Protein AF-A0A9X5UKS5-F1 (afdb_monomer_lite)

Structure (mmCIF, N/CA/C/O backbone):
data_AF-A0A9X5UKS5-F1
#
_entry.id   AF-A0A9X5UKS5-F1
#
loop_
_atom_site.group_PDB
_atom_site.id
_atom_site.type_symbol
_atom_site.label_atom_id
_atom_site.label_alt_id
_atom_site.label_comp_id
_atom_site.label_asym_id
_atom_site.label_entity_id
_atom_site.label_seq_id
_atom_site.pdbx_PDB_ins_code
_atom_site.Cartn_x
_atom_site.Cartn_y
_atom_site.Cartn_z
_atom_site.occupancy
_atom_site.B_iso_or_equiv
_atom_site.auth_seq_id
_atom_site.auth_comp_id
_atom_site.auth_asym_id
_atom_site.auth_atom_id
_atom_site.pdbx_PDB_model_num
ATOM 1 N N . MET A 1 1 ? 1.679 3.151 48.469 1.00 50.97 1 MET A N 1
ATOM 2 C CA . MET A 1 1 ? 1.927 4.370 47.673 1.00 50.97 1 MET A CA 1
ATOM 3 C C . MET A 1 1 ? 2.486 3.917 46.339 1.00 50.97 1 MET A C 1
ATOM 5 O O . MET A 1 1 ? 3.588 3.389 46.319 1.00 50.97 1 MET A O 1
ATOM 9 N N . THR A 1 2 ? 1.706 3.994 45.265 1.00 59.91 2 THR A N 1
ATOM 10 C CA . THR A 1 2 ? 2.164 3.631 43.918 1.00 59.91 2 THR A CA 1
ATOM 11 C C . THR A 1 2 ? 3.029 4.779 43.406 1.00 59.91 2 THR A C 1
ATOM 13 O O . THR A 1 2 ? 2.540 5.896 43.263 1.00 59.91 2 THR A O 1
ATOM 16 N N . GLN A 1 3 ? 4.328 4.541 43.238 1.00 72.00 3 GLN A N 1
ATOM 17 C CA . GLN A 1 3 ? 5.261 5.534 42.711 1.00 72.00 3 GLN A CA 1
ATOM 18 C C . GLN A 1 3 ? 4.953 5.738 41.223 1.00 72.00 3 GLN A C 1
ATOM 20 O O . GLN A 1 3 ? 4.933 4.769 40.465 1.00 72.00 3 GLN A O 1
ATOM 25 N N . THR A 1 4 ? 4.666 6.974 40.811 1.00 75.38 4 THR A N 1
ATOM 26 C CA . THR A 1 4 ? 4.497 7.297 39.390 1.00 75.38 4 THR A CA 1
ATOM 27 C C . THR A 1 4 ? 5.842 7.087 38.692 1.00 75.38 4 THR A C 1
ATOM 29 O O . THR A 1 4 ? 6.827 7.673 39.144 1.00 75.38 4 THR A O 1
ATOM 32 N N . PRO A 1 5 ? 5.920 6.248 37.647 1.00 83.81 5 PRO A N 1
ATOM 33 C CA . PRO A 1 5 ? 7.180 5.971 36.970 1.00 83.81 5 PRO A CA 1
ATOM 34 C C . PRO A 1 5 ? 7.707 7.222 36.259 1.00 83.81 5 PRO A C 1
ATOM 36 O O . PRO A 1 5 ? 6.931 8.014 35.715 1.00 83.81 5 PRO A O 1
ATOM 39 N N . ASP A 1 6 ? 9.031 7.380 36.241 1.00 91.19 6 ASP A N 1
ATOM 40 C CA . ASP A 1 6 ? 9.687 8.487 35.548 1.00 91.19 6 ASP A CA 1
ATOM 41 C C . ASP A 1 6 ? 9.452 8.393 34.033 1.00 91.19 6 ASP A C 1
ATOM 43 O O . ASP A 1 6 ? 9.721 7.376 33.389 1.00 91.19 6 ASP A O 1
ATOM 47 N N . VAL A 1 7 ? 8.942 9.477 33.443 1.00 89.62 7 VAL A N 1
ATOM 48 C CA . VAL A 1 7 ? 8.679 9.551 32.001 1.00 89.62 7 VAL A CA 1
ATOM 49 C C . VAL A 1 7 ? 9.993 9.777 31.258 1.00 89.62 7 VAL A C 1
ATOM 51 O O . VAL A 1 7 ? 10.562 10.864 31.312 1.00 89.62 7 VAL A O 1
ATOM 54 N N . LEU A 1 8 ? 10.445 8.760 30.523 1.00 86.44 8 LEU A N 1
ATOM 55 C CA . LEU A 1 8 ? 11.730 8.778 29.811 1.00 86.44 8 LEU A CA 1
ATOM 56 C C . LEU A 1 8 ? 11.741 9.688 28.573 1.00 86.44 8 LEU A C 1
ATOM 58 O O . LEU A 1 8 ? 12.791 10.188 28.178 1.00 86.44 8 LEU A O 1
ATOM 62 N N . TRP A 1 9 ? 10.587 9.885 27.933 1.00 92.31 9 TRP A N 1
ATOM 63 C CA . TRP A 1 9 ? 10.479 10.643 26.690 1.00 92.31 9 TRP A CA 1
ATOM 64 C C . TRP A 1 9 ? 9.051 11.145 26.462 1.00 92.31 9 TRP A C 1
ATOM 66 O O . TRP A 1 9 ? 8.082 10.506 26.873 1.00 92.31 9 TRP A O 1
ATOM 76 N N . ARG A 1 10 ? 8.918 12.285 25.775 1.00 84.75 10 ARG A N 1
ATOM 77 C CA . ARG A 1 10 ? 7.639 12.801 25.274 1.00 84.75 10 ARG A CA 1
ATOM 78 C C . ARG A 1 10 ? 7.782 13.229 23.812 1.00 84.75 10 ARG A C 1
ATOM 80 O O . ARG A 1 10 ? 8.823 13.787 23.454 1.00 84.75 10 ARG A O 1
ATOM 87 N N . PRO A 1 11 ? 6.747 13.019 22.979 1.00 83.88 11 PRO A N 1
ATOM 88 C CA . PRO A 1 11 ? 6.747 13.509 21.609 1.00 83.88 11 PRO A CA 1
ATOM 89 C C . PRO A 1 11 ? 6.836 15.035 21.581 1.00 83.88 11 PRO A C 1
ATOM 91 O O . PRO A 1 11 ? 6.368 15.725 22.491 1.00 83.88 11 PRO A O 1
ATOM 94 N N . ARG A 1 12 ? 7.437 15.572 20.515 1.00 85.69 12 ARG A N 1
ATOM 95 C CA . ARG A 1 12 ? 7.514 17.023 20.323 1.00 85.69 12 ARG A CA 1
ATOM 96 C C . ARG A 1 12 ? 6.099 17.592 20.149 1.00 85.69 12 ARG A C 1
ATOM 98 O O . ARG A 1 12 ? 5.314 16.996 19.402 1.00 85.69 12 ARG A O 1
ATOM 105 N N . PRO A 1 13 ? 5.775 18.740 20.770 1.00 83.44 13 PRO A N 1
ATOM 106 C CA . PRO A 1 13 ? 4.506 19.422 20.537 1.00 83.44 13 PRO A CA 1
ATOM 107 C C . PRO A 1 13 ? 4.253 19.643 19.041 1.00 83.44 13 PRO A C 1
ATOM 109 O O . PRO A 1 13 ? 5.184 19.940 18.294 1.00 83.44 13 PRO A O 1
ATOM 112 N N . GLY A 1 14 ? 3.004 19.476 18.604 1.00 79.06 14 GLY A N 1
ATOM 113 C CA . GLY A 1 14 ? 2.607 19.648 17.200 1.00 79.06 14 GLY A CA 1
ATOM 114 C C . GLY A 1 14 ? 2.905 18.460 16.275 1.00 79.06 14 GLY A C 1
ATOM 115 O O . GLY A 1 14 ? 2.549 18.510 15.100 1.00 79.06 14 GLY A O 1
ATOM 116 N N . THR A 1 15 ? 3.510 17.374 16.770 1.00 77.88 15 THR A N 1
ATOM 117 C CA . THR A 1 15 ? 3.679 16.148 15.971 1.00 77.88 15 THR A CA 1
ATOM 118 C C . THR A 1 15 ? 2.324 15.469 15.777 1.00 77.88 15 THR A C 1
ATOM 120 O O . THR A 1 15 ? 1.705 15.039 16.747 1.00 77.88 15 THR A O 1
ATOM 123 N N . THR A 1 16 ? 1.872 15.354 14.528 1.00 85.06 16 THR A N 1
ATOM 124 C CA . THR A 1 16 ? 0.650 14.616 14.173 1.00 85.06 16 THR A CA 1
ATOM 125 C C . THR A 1 16 ? 1.031 13.217 13.705 1.00 85.06 16 THR A C 1
ATOM 127 O O . THR A 1 16 ? 1.869 13.070 12.817 1.00 85.06 16 THR A O 1
ATOM 130 N N . SER A 1 17 ? 0.427 12.195 14.307 1.00 91.25 17 SER A N 1
ATOM 131 C CA . SER A 1 17 ? 0.593 10.798 13.889 1.00 91.25 17 SER A CA 1
ATOM 132 C C . SER A 1 17 ? -0.541 10.370 12.955 1.00 91.25 17 SER A C 1
ATOM 134 O O . SER A 1 17 ? -1.594 11.010 12.938 1.00 91.25 17 SER A O 1
ATOM 136 N N . GLU A 1 18 ? -0.383 9.258 12.233 1.00 91.50 18 GLU A N 1
ATOM 137 C CA . GLU A 1 18 ? -1.515 8.672 11.493 1.00 91.50 18 GLU A CA 1
ATOM 138 C C . GLU A 1 18 ? -2.676 8.306 12.419 1.00 91.50 18 GLU A C 1
ATOM 140 O O . GLU A 1 18 ? -3.833 8.511 12.069 1.00 91.50 18 GLU A O 1
ATOM 145 N N . LEU A 1 19 ? -2.388 7.874 13.649 1.00 93.44 19 LEU A N 1
ATOM 146 C CA . LEU A 1 19 ? -3.430 7.602 14.635 1.00 93.44 19 LEU A CA 1
ATOM 147 C C . LEU A 1 19 ? -4.212 8.870 15.010 1.00 93.44 19 LEU A C 1
ATOM 149 O O . LEU A 1 19 ? -5.422 8.814 15.211 1.00 93.44 19 LEU A O 1
ATOM 153 N N . THR A 1 20 ? -3.539 10.023 15.064 1.00 92.88 20 THR A N 1
ATOM 154 C CA . THR A 1 20 ? -4.192 11.323 15.271 1.00 92.88 20 THR A CA 1
ATOM 155 C C . THR A 1 20 ? -5.124 11.643 14.105 1.00 92.88 20 THR A C 1
ATOM 157 O O . THR A 1 20 ? -6.277 11.987 14.340 1.00 92.88 20 THR A O 1
ATOM 160 N N . ARG A 1 21 ? -4.673 11.445 12.858 1.00 94.94 21 ARG A N 1
ATOM 161 C CA . ARG A 1 21 ? -5.509 11.656 11.663 1.00 94.94 21 ARG A CA 1
ATOM 162 C C . ARG A 1 21 ? -6.708 10.712 11.619 1.00 94.94 21 ARG A C 1
ATOM 164 O O . ARG A 1 21 ? -7.804 11.126 11.248 1.00 94.94 21 ARG A O 1
ATOM 171 N N . PHE A 1 22 ? -6.513 9.454 12.006 1.00 96.62 22 PHE A N 1
ATOM 172 C CA . PHE A 1 22 ? -7.590 8.480 12.143 1.00 96.62 22 PHE A CA 1
ATOM 173 C C . PHE A 1 22 ? -8.623 8.929 13.183 1.00 96.62 22 PHE A C 1
ATOM 175 O O . PHE A 1 22 ? -9.813 8.987 12.879 1.00 96.62 22 PHE A O 1
ATOM 182 N N . ALA A 1 23 ? -8.169 9.332 14.373 1.00 96.00 23 ALA A N 1
ATOM 183 C CA . ALA A 1 23 ? -9.041 9.847 15.424 1.00 96.00 23 ALA A CA 1
ATOM 184 C C . ALA A 1 23 ? -9.801 11.108 14.979 1.00 96.00 23 ALA A C 1
ATOM 186 O O . ALA A 1 23 ? -10.998 11.213 15.222 1.00 96.00 23 ALA A O 1
ATOM 187 N N . ASP A 1 24 ? -9.146 12.039 14.280 1.00 95.19 24 ASP A N 1
ATOM 188 C CA . ASP A 1 24 ? -9.784 13.252 13.753 1.00 95.19 24 ASP A CA 1
ATOM 189 C C . ASP A 1 24 ? -10.880 12.939 12.728 1.00 95.19 24 ASP A C 1
ATOM 191 O O . ASP A 1 24 ? -11.941 13.566 12.745 1.00 95.19 24 ASP A O 1
ATOM 195 N N . ARG A 1 25 ? -10.674 11.929 11.873 1.00 95.81 25 ARG A N 1
ATOM 196 C CA . ARG A 1 25 ? -11.705 11.453 10.938 1.00 95.81 25 ARG A CA 1
ATOM 197 C C . ARG A 1 25 ? -12.930 10.906 11.676 1.00 95.81 25 ARG A C 1
ATOM 199 O O . ARG A 1 25 ? -14.054 11.224 11.291 1.00 95.81 25 ARG A O 1
ATOM 206 N N . LEU A 1 26 ? -12.724 10.125 12.737 1.00 97.12 26 LEU A N 1
ATOM 207 C CA . LEU A 1 26 ? -13.811 9.606 13.575 1.00 97.12 26 LEU A CA 1
ATOM 208 C C . LEU A 1 26 ? -14.539 10.732 14.328 1.00 97.12 26 LEU A C 1
ATOM 210 O O . LEU A 1 26 ? -15.770 10.774 14.331 1.00 97.12 26 LEU A O 1
ATOM 214 N N . ARG A 1 27 ? -13.802 11.705 14.880 1.00 96.50 27 ARG A N 1
ATOM 215 C CA . ARG A 1 27 ? -14.383 12.913 15.499 1.00 96.50 27 ARG A CA 1
ATOM 216 C C . ARG A 1 27 ? -15.231 13.705 14.508 1.00 96.50 27 ARG A C 1
ATOM 218 O O . ARG A 1 27 ? -16.317 14.153 14.859 1.00 96.50 27 ARG A O 1
ATOM 225 N N . GLY A 1 28 ? -14.786 13.821 13.255 1.00 95.62 28 GLY A N 1
ATOM 226 C CA . GLY A 1 28 ? -15.552 14.451 12.174 1.00 95.62 28 GLY A CA 1
ATOM 227 C C . GLY A 1 28 ? -16.891 13.766 11.871 1.00 95.62 28 GLY A C 1
ATOM 228 O O . GLY A 1 28 ? -17.791 14.405 11.331 1.00 95.62 28 GLY A O 1
ATOM 229 N N . ARG A 1 29 ? -17.051 12.493 12.257 1.00 93.75 29 ARG A N 1
ATOM 230 C CA . ARG A 1 29 ? -18.313 11.736 12.189 1.00 93.75 29 ARG A CA 1
ATOM 231 C C . ARG A 1 29 ? -19.131 11.787 13.486 1.00 93.75 29 ARG A C 1
ATOM 233 O O . ARG A 1 29 ? -20.219 11.222 13.525 1.00 93.75 29 ARG A O 1
ATOM 240 N N . GLY A 1 30 ? -18.637 12.467 14.521 1.00 94.94 30 GLY A N 1
ATOM 241 C CA . GLY A 1 30 ? -19.321 12.640 15.804 1.00 94.94 30 GLY A CA 1
ATOM 242 C C . GLY A 1 30 ? -18.908 11.662 16.906 1.00 94.94 30 GLY A C 1
ATOM 243 O O . GLY A 1 30 ? -19.574 11.629 17.936 1.00 94.94 30 GLY A O 1
ATOM 244 N N . VAL A 1 31 ? -17.835 10.881 16.730 1.00 95.94 31 VAL A N 1
ATOM 245 C CA . VAL A 1 31 ? -17.311 10.016 17.803 1.00 95.94 31 VAL A CA 1
ATOM 246 C C . VAL A 1 31 ? -16.536 10.865 18.816 1.00 95.94 31 VAL A C 1
ATOM 248 O O . VAL A 1 31 ? -15.595 11.572 18.446 1.00 95.94 31 VAL A O 1
ATOM 251 N N . ASP A 1 32 ? -16.913 10.799 20.095 1.00 95.38 32 ASP A N 1
ATOM 252 C CA . ASP A 1 32 ? -16.239 11.538 21.167 1.00 95.38 32 ASP A CA 1
ATOM 253 C C . ASP A 1 32 ? -14.933 10.845 21.578 1.00 95.38 32 ASP A C 1
ATOM 255 O O . ASP A 1 32 ? -14.933 9.793 22.213 1.00 95.38 32 ASP A O 1
ATOM 259 N N . LEU A 1 33 ? -13.807 11.430 21.172 1.00 96.56 33 LEU A N 1
ATOM 260 C CA . LEU A 1 33 ? -12.472 10.861 21.351 1.00 96.56 33 LEU A CA 1
ATOM 261 C C . LEU A 1 33 ? -11.525 11.920 21.928 1.00 96.56 33 LEU A C 1
ATOM 263 O O . LEU A 1 33 ? -10.700 12.439 21.181 1.00 96.56 33 LEU A O 1
ATOM 267 N N . PRO A 1 34 ? -11.611 12.311 23.210 1.00 94.12 34 PRO A N 1
ATOM 268 C CA . PRO A 1 34 ? -10.768 13.373 23.772 1.00 94.12 34 PRO A CA 1
ATOM 269 C C . PRO A 1 34 ? -9.270 13.029 23.787 1.00 94.12 34 PRO A C 1
ATOM 271 O O . PRO A 1 34 ? -8.430 13.916 23.628 1.00 94.12 34 PRO A O 1
ATOM 274 N N . ASP A 1 35 ? -8.920 11.750 23.927 1.00 93.19 35 ASP A N 1
ATOM 275 C CA . ASP A 1 35 ? -7.540 11.278 24.007 1.00 93.19 35 ASP A CA 1
ATOM 276 C C . ASP A 1 35 ? -7.370 9.848 23.455 1.00 93.19 35 ASP A C 1
ATOM 278 O O . ASP A 1 35 ? -8.278 9.258 22.865 1.00 93.19 35 ASP A O 1
ATOM 282 N N . TYR A 1 36 ? -6.157 9.307 23.598 1.00 93.12 36 TYR A N 1
ATOM 283 C CA . TYR A 1 36 ? -5.831 7.950 23.164 1.00 93.12 36 TYR A CA 1
ATOM 284 C C . TYR A 1 36 ? -6.600 6.875 23.941 1.00 93.12 36 TYR A C 1
ATOM 286 O O . TYR A 1 36 ? -6.972 5.865 23.349 1.00 93.12 36 TYR A O 1
ATOM 294 N N . GLU A 1 37 ? -6.849 7.066 25.240 1.00 96.56 37 GLU A N 1
ATOM 295 C CA . GLU A 1 37 ? -7.571 6.069 26.039 1.00 96.56 37 GLU A CA 1
ATOM 296 C C . GLU A 1 37 ? -9.040 5.995 25.632 1.00 96.56 37 GLU A C 1
ATOM 298 O O . GLU A 1 37 ? -9.596 4.898 25.554 1.00 96.56 37 GLU A O 1
ATOM 303 N N . ALA A 1 38 ? -9.648 7.128 25.275 1.00 97.25 38 ALA A N 1
ATOM 304 C CA . ALA A 1 38 ? -10.976 7.148 24.678 1.00 97.25 38 ALA A CA 1
ATOM 305 C C . ALA A 1 38 ? -11.011 6.386 23.344 1.00 97.25 38 ALA A C 1
ATOM 307 O O . ALA A 1 38 ? -11.886 5.547 23.145 1.00 97.25 38 ALA A O 1
ATOM 308 N N . LEU A 1 39 ? -10.021 6.593 22.464 1.00 97.38 39 LEU A N 1
ATOM 309 C CA . LEU A 1 39 ? -9.908 5.835 21.210 1.00 97.38 39 LEU A CA 1
ATOM 310 C C . LEU A 1 39 ? -9.712 4.336 21.446 1.00 97.38 39 LEU A C 1
ATOM 312 O O . LEU A 1 39 ? -10.352 3.526 20.779 1.00 97.38 39 LEU A O 1
ATOM 316 N N . ARG A 1 40 ? -8.846 3.962 22.389 1.00 97.44 40 ARG A N 1
ATOM 317 C CA . ARG A 1 40 ? -8.596 2.564 22.751 1.00 97.44 40 ARG A CA 1
ATOM 318 C C . ARG A 1 40 ? -9.843 1.897 23.332 1.00 97.44 40 ARG A C 1
ATOM 320 O O . ARG A 1 40 ? -10.105 0.738 23.041 1.00 97.44 40 ARG A O 1
ATOM 327 N N . THR A 1 41 ? -10.586 2.604 24.176 1.00 97.88 41 THR A N 1
ATOM 328 C CA . THR A 1 41 ? -11.831 2.088 24.757 1.00 97.88 41 THR A CA 1
ATOM 329 C C . THR A 1 41 ? -12.869 1.898 23.658 1.00 97.88 41 THR A C 1
ATOM 331 O O . THR A 1 41 ? -13.394 0.799 23.485 1.00 97.88 41 THR A O 1
ATOM 334 N N . TRP A 1 42 ? -13.058 2.924 22.824 1.00 97.88 42 TRP A N 1
ATOM 335 C CA . TRP A 1 42 ? -13.975 2.874 21.693 1.00 97.88 42 TRP A CA 1
ATOM 336 C C . TRP A 1 42 ? -13.649 1.738 20.714 1.00 97.88 42 TRP A C 1
ATOM 338 O O . TRP A 1 42 ? -14.568 1.051 20.275 1.00 97.88 42 TRP A O 1
ATOM 348 N N . SER A 1 43 ? -12.368 1.490 20.409 1.00 97.50 43 SER A N 1
ATOM 349 C CA . SER A 1 43 ? -11.962 0.442 19.461 1.00 97.50 43 SER A CA 1
ATOM 350 C C . SER A 1 43 ? -12.260 -0.980 19.933 1.00 97.50 43 SER A C 1
ATOM 352 O O . SER A 1 43 ? -12.424 -1.875 19.107 1.00 97.50 43 SER A O 1
ATOM 354 N N . VAL A 1 44 ? -12.327 -1.193 21.248 1.00 96.44 44 VAL A N 1
ATOM 355 C CA . VAL A 1 44 ? -12.658 -2.490 21.852 1.00 96.44 44 VAL A CA 1
ATOM 356 C C . VAL A 1 44 ? -14.165 -2.642 22.033 1.00 96.44 44 VAL A C 1
ATOM 358 O O . VAL A 1 44 ? -14.697 -3.729 21.838 1.00 96.44 44 VAL A O 1
ATOM 361 N N . GLU A 1 45 ? -14.865 -1.564 22.379 1.00 96.62 45 GLU A N 1
ATOM 362 C CA . GLU A 1 45 ? -16.322 -1.584 22.553 1.00 96.62 45 GLU A CA 1
ATOM 363 C C . GLU A 1 45 ? -17.076 -1.611 21.215 1.00 96.62 45 GLU A C 1
ATOM 365 O O . GLU A 1 45 ? -18.182 -2.140 21.141 1.00 96.62 45 GLU A O 1
ATOM 370 N N . ASN A 1 46 ? -16.471 -1.089 20.143 1.00 96.19 46 ASN A N 1
ATOM 371 C CA . ASN A 1 46 ? -17.071 -0.967 18.813 1.00 96.19 46 ASN A CA 1
ATOM 372 C C . ASN A 1 46 ? -16.199 -1.662 17.755 1.00 96.19 46 ASN A C 1
ATOM 374 O O . ASN A 1 46 ? -15.864 -1.062 16.736 1.00 96.19 46 ASN A O 1
ATOM 378 N N . LEU A 1 47 ? -15.807 -2.922 17.997 1.00 95.38 47 LEU A N 1
ATOM 379 C CA . LEU A 1 47 ? -14.871 -3.676 17.143 1.00 95.38 47 LEU A CA 1
ATOM 380 C C . LEU A 1 47 ? -15.248 -3.658 15.657 1.00 95.38 47 LEU A C 1
ATOM 382 O O . LEU A 1 47 ? -14.394 -3.394 14.812 1.00 95.38 47 LEU A O 1
ATOM 386 N N . ASP A 1 48 ? -16.514 -3.933 15.341 1.00 95.56 48 ASP A N 1
ATOM 387 C CA . ASP A 1 48 ? -16.984 -3.987 13.957 1.00 95.56 48 ASP A CA 1
ATOM 388 C C . ASP A 1 48 ? -16.802 -2.636 13.247 1.00 95.56 48 ASP A C 1
ATOM 390 O O . ASP A 1 48 ? -16.154 -2.553 12.201 1.00 95.56 48 ASP A O 1
ATOM 394 N N . GLU A 1 49 ? -17.283 -1.550 13.861 1.00 95.62 49 GLU A N 1
ATOM 395 C CA . GLU A 1 49 ? -17.142 -0.208 13.296 1.00 95.62 49 GLU A CA 1
ATOM 396 C C . GLU A 1 49 ? -15.675 0.233 13.242 1.00 95.62 49 GLU A C 1
ATOM 398 O O . GLU A 1 49 ? -15.236 0.761 12.221 1.00 95.62 49 GLU A O 1
ATOM 403 N N . PHE A 1 50 ? -14.892 -0.015 14.295 1.00 96.75 50 PHE A N 1
ATOM 404 C CA . PHE A 1 50 ? -13.476 0.341 14.336 1.00 96.75 50 PHE A CA 1
ATOM 405 C C . PHE A 1 50 ? -12.708 -0.265 13.159 1.00 96.75 50 PHE A C 1
ATOM 407 O O . PHE A 1 50 ? -11.962 0.445 12.481 1.00 96.75 50 PHE A O 1
ATOM 414 N N . TRP A 1 51 ? -12.903 -1.555 12.883 1.00 96.31 51 TRP A N 1
ATOM 415 C CA . TRP A 1 51 ? -12.190 -2.235 11.805 1.00 96.31 51 TRP A CA 1
ATOM 416 C C . TRP A 1 51 ? -12.708 -1.856 10.413 1.00 96.31 51 TRP A C 1
ATOM 418 O O . TRP A 1 51 ? -11.896 -1.730 9.493 1.00 96.31 51 TRP A O 1
ATOM 428 N N . LEU A 1 52 ? -14.009 -1.583 10.251 1.00 95.31 52 LEU A N 1
ATOM 429 C CA . LEU A 1 52 ? -14.540 -0.981 9.018 1.00 95.31 52 LEU A CA 1
ATOM 430 C C . LEU A 1 52 ? -13.920 0.401 8.761 1.00 95.31 52 LEU A C 1
ATOM 432 O O . LEU A 1 52 ? -13.524 0.715 7.636 1.00 95.31 52 LEU A O 1
ATOM 436 N N . GLU A 1 53 ? -13.793 1.225 9.798 1.00 95.62 53 GLU A N 1
ATOM 437 C CA . GLU A 1 53 ? -13.194 2.553 9.684 1.00 95.62 53 GLU A CA 1
ATOM 438 C C . GLU A 1 53 ? -11.694 2.497 9.433 1.00 95.62 53 GLU A C 1
ATOM 440 O O . GLU A 1 53 ? -11.193 3.275 8.623 1.00 95.62 53 GLU A O 1
ATOM 445 N N . ALA A 1 54 ? -10.976 1.565 10.060 1.00 94.56 54 ALA A N 1
ATOM 446 C CA . ALA A 1 54 ? -9.567 1.331 9.771 1.00 94.56 54 ALA A CA 1
ATOM 447 C C . ALA A 1 54 ? -9.374 0.962 8.293 1.00 94.56 54 ALA A C 1
ATOM 449 O O . ALA A 1 54 ? -8.534 1.557 7.614 1.00 94.56 54 ALA A O 1
ATOM 450 N N . TRP A 1 55 ? -10.208 0.060 7.762 1.00 93.00 55 TRP A N 1
ATOM 451 C CA . TRP A 1 55 ? -10.181 -0.316 6.348 1.00 93.00 55 TRP A CA 1
ATOM 452 C C . TRP A 1 55 ? -10.372 0.898 5.432 1.00 93.00 55 TRP A C 1
ATOM 454 O O . TRP A 1 55 ? -9.584 1.112 4.511 1.00 93.00 55 TRP A O 1
ATOM 464 N N . ARG A 1 56 ? -11.376 1.738 5.717 1.00 91.69 56 ARG A N 1
ATOM 465 C CA . ARG A 1 56 ? -11.674 2.966 4.955 1.00 91.69 56 ARG A CA 1
ATOM 466 C C . ARG A 1 56 ? -10.629 4.068 5.135 1.00 91.69 56 ARG A C 1
ATOM 468 O O . ARG A 1 56 ? -10.486 4.922 4.262 1.00 91.69 56 ARG A O 1
ATOM 475 N N . HIS A 1 57 ? -9.947 4.116 6.276 1.00 92.88 57 HIS A N 1
ATOM 476 C CA . HIS A 1 57 ? -8.911 5.108 6.554 1.00 92.88 57 HIS A CA 1
ATOM 477 C C . HIS A 1 57 ? -7.633 4.819 5.774 1.00 92.88 57 HIS A C 1
ATOM 479 O O . HIS A 1 57 ? -7.086 5.726 5.154 1.00 92.88 57 HIS A O 1
ATOM 485 N N . PHE A 1 58 ? -7.207 3.556 5.754 1.00 88.12 58 PHE A N 1
ATOM 486 C CA . PHE A 1 58 ? -6.069 3.094 4.955 1.00 88.12 58 PHE A CA 1
ATOM 487 C C . PHE A 1 58 ? -6.443 2.772 3.501 1.00 88.12 58 PHE A C 1
ATOM 489 O O . PHE A 1 58 ? -5.608 2.282 2.738 1.00 88.12 58 PHE A O 1
ATOM 496 N N . ASP A 1 59 ? -7.698 3.046 3.133 1.00 87.62 59 ASP A N 1
ATOM 497 C CA . ASP A 1 59 ? -8.255 2.881 1.795 1.00 87.62 59 ASP A CA 1
ATOM 498 C C . ASP A 1 59 ? -8.090 1.455 1.241 1.00 87.62 59 ASP A C 1
ATOM 500 O O . ASP A 1 59 ? -7.909 1.294 0.046 1.00 87.62 59 ASP A O 1
ATOM 504 N N . LEU A 1 60 ? -8.029 0.401 2.067 1.00 87.38 60 LEU A N 1
ATOM 505 C CA . LEU A 1 60 ? -7.584 -0.944 1.644 1.00 87.38 60 LEU A CA 1
ATOM 506 C C . LEU A 1 60 ? -8.402 -1.511 0.463 1.00 87.38 60 LEU A C 1
ATOM 508 O O . LEU A 1 60 ? -9.626 -1.379 0.418 1.00 87.38 60 LEU A O 1
ATOM 512 N N . LEU A 1 61 ? -7.726 -2.175 -0.488 1.00 84.88 61 LEU A N 1
ATOM 513 C CA . LEU A 1 61 ? -8.379 -2.729 -1.681 1.00 84.88 61 LEU A CA 1
ATOM 514 C C . LEU A 1 61 ? -9.421 -3.780 -1.310 1.00 84.88 61 LEU A C 1
ATOM 516 O O . LEU A 1 61 ? -9.145 -4.694 -0.535 1.00 84.88 61 LEU A O 1
ATOM 520 N N . THR A 1 62 ? -10.577 -3.697 -1.950 1.00 85.31 62 THR A N 1
ATOM 521 C CA . THR A 1 62 ? -11.622 -4.716 -1.912 1.00 85.31 62 THR A CA 1
ATOM 522 C C . THR A 1 62 ? -12.377 -4.692 -3.236 1.00 85.31 62 THR A C 1
ATOM 524 O O . THR A 1 62 ? -12.578 -3.623 -3.814 1.00 85.31 62 THR A O 1
ATOM 527 N N . SER A 1 63 ? -12.767 -5.862 -3.739 1.00 78.31 63 SER A N 1
ATOM 528 C CA . SER A 1 63 ? -13.659 -5.986 -4.901 1.00 78.31 63 SER A CA 1
ATOM 529 C C . SER A 1 63 ? -15.138 -6.071 -4.510 1.00 78.31 63 SER A C 1
ATOM 531 O O . SER A 1 63 ? -16.004 -6.071 -5.384 1.00 78.31 63 SER A O 1
ATOM 533 N N . THR A 1 64 ? -15.429 -6.142 -3.212 1.00 82.75 64 THR A N 1
ATOM 534 C CA . THR A 1 64 ? -16.776 -6.243 -2.647 1.00 82.75 64 THR A CA 1
ATOM 535 C C . THR A 1 64 ? -17.048 -5.096 -1.680 1.00 82.75 64 THR A C 1
ATOM 537 O O . THR A 1 64 ? -16.130 -4.455 -1.156 1.00 82.75 64 THR A O 1
ATOM 540 N N . GLU A 1 65 ? -18.328 -4.799 -1.469 1.00 84.38 65 GLU A N 1
ATOM 541 C CA . GLU A 1 65 ? -18.749 -3.748 -0.548 1.00 84.38 65 GLU A CA 1
ATOM 542 C C . GLU A 1 65 ? -18.471 -4.147 0.915 1.00 84.38 65 GLU A C 1
ATOM 544 O O . GLU A 1 65 ? -18.590 -5.307 1.307 1.00 84.38 65 GLU A O 1
ATOM 549 N N . LEU A 1 66 ? -18.057 -3.173 1.732 1.00 87.38 66 LEU A N 1
ATOM 550 C CA . LEU A 1 66 ? -17.727 -3.385 3.142 1.00 87.38 66 LEU A CA 1
ATOM 551 C C . LEU A 1 66 ? -18.985 -3.285 4.006 1.00 87.38 66 LEU A C 1
ATOM 553 O O . LEU A 1 66 ? -19.389 -2.182 4.386 1.00 87.38 66 LEU A O 1
ATOM 557 N N . HIS A 1 67 ? -19.567 -4.433 4.347 1.00 88.44 67 HIS A N 1
ATOM 558 C CA . HIS A 1 67 ? -20.774 -4.499 5.173 1.00 88.44 67 HIS A CA 1
ATOM 559 C C . HIS A 1 67 ? -20.489 -4.727 6.660 1.00 88.44 67 HIS A C 1
ATOM 561 O O . HIS A 1 67 ? -20.993 -3.982 7.497 1.00 88.44 67 HIS A O 1
ATOM 567 N N . ARG A 1 68 ? -19.691 -5.749 6.995 1.00 92.31 68 ARG A N 1
ATOM 568 C CA . ARG A 1 68 ? -19.390 -6.139 8.379 1.00 92.31 68 ARG A CA 1
ATOM 569 C C . ARG A 1 68 ? -17.943 -6.614 8.497 1.00 92.31 68 ARG A C 1
ATOM 571 O O . ARG A 1 68 ? -17.494 -7.434 7.696 1.00 92.31 68 ARG A O 1
ATOM 578 N N . ALA A 1 69 ? -17.222 -6.098 9.485 1.00 95.06 69 ALA A N 1
ATOM 579 C CA . ALA A 1 69 ? -15.853 -6.494 9.781 1.00 95.06 69 ALA A CA 1
ATOM 580 C C . ALA A 1 69 ? -15.779 -7.745 10.658 1.00 95.06 69 ALA A C 1
ATOM 582 O O . ALA A 1 69 ? -14.928 -8.583 10.392 1.00 95.06 69 ALA A O 1
ATOM 583 N N . LEU A 1 70 ? -16.645 -7.910 11.660 1.00 94.81 70 LEU A N 1
ATOM 584 C CA . LEU A 1 70 ? -16.619 -9.055 12.579 1.00 94.81 70 LEU A CA 1
ATOM 585 C C . LEU A 1 70 ? -17.980 -9.749 12.637 1.00 94.81 70 LEU A C 1
ATOM 587 O O . LEU A 1 70 ? -18.985 -9.135 12.988 1.00 94.81 70 LEU A O 1
ATOM 591 N N . VAL A 1 71 ? -18.020 -11.037 12.292 1.00 93.38 71 VAL A N 1
ATOM 592 C CA . VAL A 1 71 ? -19.273 -11.823 12.253 1.00 93.38 71 VAL A CA 1
ATOM 593 C C . VAL A 1 71 ? -19.356 -12.849 13.373 1.00 93.38 71 VAL A C 1
ATOM 595 O O . VAL A 1 71 ? -20.443 -13.097 13.883 1.00 93.38 71 VAL A O 1
ATOM 598 N N . GLU A 1 72 ? -18.213 -13.397 13.772 1.00 93.94 72 GLU A N 1
ATOM 599 C CA . GLU A 1 72 ? -18.068 -14.295 14.916 1.00 93.94 72 GLU A CA 1
ATOM 600 C C . GLU A 1 72 ? -16.870 -13.810 15.730 1.00 93.94 72 GLU A C 1
ATOM 602 O O . GLU A 1 72 ? -15.778 -13.691 15.174 1.00 93.94 72 GLU A O 1
ATOM 607 N N . ASP A 1 73 ? -17.069 -13.504 17.010 1.00 92.88 73 ASP A N 1
ATOM 608 C CA . ASP A 1 73 ? -16.036 -12.982 17.911 1.00 92.88 73 ASP A CA 1
ATOM 609 C C . ASP A 1 73 ? -15.505 -14.043 18.890 1.00 92.88 73 ASP A C 1
ATOM 611 O O . ASP A 1 73 ? -14.491 -13.824 19.562 1.00 92.88 73 ASP A O 1
ATOM 615 N N . THR A 1 74 ? -16.127 -15.226 18.922 1.00 95.19 74 THR A N 1
ATOM 616 C CA . THR A 1 74 ? -15.689 -16.339 19.761 1.00 95.19 74 THR A CA 1
ATOM 617 C C . THR A 1 74 ? -14.328 -16.858 19.307 1.00 95.19 74 THR A C 1
ATOM 619 O O . THR A 1 74 ? -14.085 -17.155 18.134 1.00 95.19 74 THR A O 1
ATOM 622 N N . MET A 1 75 ? -13.421 -17.023 20.270 1.00 92.25 75 MET A N 1
ATOM 623 C CA . MET A 1 75 ? -12.099 -17.594 20.030 1.00 92.25 75 MET A CA 1
ATOM 624 C C . MET A 1 75 ? -11.989 -19.033 20.562 1.00 92.25 75 MET A C 1
ATOM 626 O O . MET A 1 75 ? -12.433 -19.296 21.682 1.00 92.25 75 MET A O 1
ATOM 630 N N . PRO A 1 76 ? -11.321 -19.949 19.825 1.00 93.38 76 PRO A N 1
ATOM 631 C CA . PRO A 1 76 ? -10.789 -19.783 18.467 1.00 93.38 76 PRO A CA 1
ATOM 632 C C . PRO A 1 76 ? -11.899 -19.842 17.404 1.00 93.38 76 PRO A C 1
ATOM 634 O O . PRO A 1 76 ? -12.919 -20.487 17.615 1.00 93.38 76 PRO A O 1
ATOM 637 N N . GLY A 1 77 ? -11.655 -19.241 16.237 1.00 92.88 77 GLY A N 1
ATOM 638 C CA . GLY A 1 77 ? -12.581 -19.315 15.099 1.00 92.88 77 GLY A CA 1
ATOM 639 C C . GLY A 1 77 ? -13.272 -18.007 14.731 1.00 92.88 77 GLY A C 1
ATOM 640 O O . GLY A 1 77 ? -14.186 -18.042 13.915 1.00 92.88 77 GLY A O 1
ATOM 641 N N . ALA A 1 78 ? -12.824 -16.875 15.280 1.00 95.50 78 ALA A N 1
ATOM 642 C CA . ALA A 1 78 ? -13.353 -15.571 14.915 1.00 95.50 78 ALA A CA 1
ATOM 643 C C . ALA A 1 78 ? -13.324 -15.352 13.391 1.00 95.50 78 ALA A C 1
ATOM 645 O O . ALA A 1 78 ? -12.310 -15.612 12.732 1.00 95.50 78 ALA A O 1
ATOM 646 N N . ILE A 1 79 ? -14.434 -14.861 12.840 1.00 94.56 79 ILE A N 1
ATOM 647 C CA . ILE A 1 79 ? -14.612 -14.646 11.401 1.00 94.56 79 ILE A CA 1
ATOM 648 C C . ILE A 1 79 ? -14.606 -13.148 11.126 1.00 94.56 79 ILE A C 1
ATOM 650 O O . ILE A 1 79 ? -15.566 -12.438 11.439 1.00 94.56 79 ILE A O 1
ATOM 654 N N . TRP A 1 80 ? -13.524 -12.697 10.496 1.00 94.81 80 TRP A N 1
ATOM 655 C CA . TRP A 1 80 ? -13.329 -11.317 10.074 1.00 94.81 80 TRP A CA 1
ATOM 656 C C . TRP A 1 80 ? -13.575 -11.168 8.571 1.00 94.81 80 TRP A C 1
ATOM 658 O O . TRP A 1 80 ? -13.071 -11.971 7.790 1.00 94.81 80 TRP A O 1
ATOM 668 N N . PHE A 1 81 ? -14.316 -10.132 8.180 1.00 94.12 81 PHE A N 1
ATOM 669 C CA . PHE A 1 81 ? -14.574 -9.725 6.797 1.00 94.12 81 PHE A CA 1
ATOM 670 C C . PHE A 1 81 ? -14.945 -10.890 5.849 1.00 94.12 81 PHE A C 1
ATOM 672 O O . PHE A 1 81 ? -14.292 -11.075 4.822 1.00 94.12 81 PHE A O 1
ATOM 679 N N . PRO A 1 82 ? -15.986 -11.693 6.148 1.00 90.50 82 PRO A N 1
ATOM 680 C CA . PRO A 1 82 ? -16.257 -12.941 5.421 1.00 90.50 82 PRO A CA 1
ATOM 681 C C . PRO A 1 82 ? -16.614 -12.746 3.945 1.00 90.50 82 PRO A C 1
ATOM 683 O O . PRO A 1 82 ? -16.462 -13.665 3.147 1.00 90.50 82 PRO A O 1
ATOM 686 N N . GLU A 1 83 ? -17.110 -11.562 3.592 1.00 88.00 83 GLU A N 1
ATOM 687 C CA . GLU A 1 83 ? -17.539 -11.207 2.237 1.00 88.00 83 GLU A CA 1
ATOM 688 C C . GLU A 1 83 ? -16.445 -10.470 1.455 1.00 88.00 83 GLU A C 1
ATOM 690 O O . GLU A 1 83 ? -16.606 -10.185 0.267 1.00 88.00 83 GLU A O 1
ATOM 695 N N . VAL A 1 84 ? -15.327 -10.139 2.107 1.00 90.19 84 VAL A N 1
ATOM 696 C CA . VAL A 1 84 ? -14.254 -9.367 1.490 1.00 90.19 84 VAL A CA 1
ATOM 697 C C . VAL A 1 84 ? -13.263 -10.288 0.808 1.00 90.19 84 VAL A C 1
ATOM 699 O O . VAL A 1 84 ? -12.606 -11.115 1.437 1.00 90.19 84 VAL A O 1
ATOM 702 N N . ALA A 1 85 ? -13.098 -10.075 -0.493 1.00 84.81 85 ALA A N 1
ATOM 703 C CA . ALA A 1 85 ? -11.974 -10.601 -1.243 1.00 84.81 85 ALA A CA 1
ATOM 704 C C . ALA A 1 85 ? -10.974 -9.469 -1.503 1.00 84.81 85 ALA A C 1
ATOM 706 O O . ALA A 1 85 ? -11.311 -8.425 -2.064 1.00 84.81 85 ALA A O 1
ATOM 707 N N . THR A 1 86 ? -9.723 -9.686 -1.105 1.00 85.50 86 THR A N 1
ATOM 708 C CA . THR A 1 86 ? -8.621 -8.762 -1.376 1.00 85.50 86 THR A CA 1
ATOM 709 C C . THR A 1 86 ? -7.363 -9.523 -1.770 1.00 85.50 86 THR A C 1
ATOM 711 O O . THR A 1 86 ? -7.230 -10.720 -1.510 1.00 85.50 86 THR A O 1
ATOM 714 N N . ASN A 1 87 ? -6.427 -8.822 -2.403 1.00 81.88 87 ASN A N 1
ATOM 715 C CA . ASN A 1 87 ? -5.107 -9.339 -2.724 1.00 81.88 87 ASN A CA 1
ATOM 716 C C . ASN A 1 87 ? -4.063 -8.525 -1.956 1.00 81.88 87 ASN A C 1
ATOM 718 O O . ASN A 1 87 ? -3.911 -7.322 -2.166 1.00 81.88 87 ASN A O 1
ATOM 722 N N . TYR A 1 88 ? -3.327 -9.202 -1.074 1.00 77.81 88 TYR A N 1
ATOM 723 C CA . TYR A 1 88 ? -2.296 -8.573 -0.254 1.00 77.81 88 TYR A CA 1
ATOM 724 C C . TYR A 1 88 ? -1.210 -7.884 -1.093 1.00 77.81 88 TYR A C 1
ATOM 726 O O . TYR A 1 88 ? -0.838 -6.749 -0.798 1.00 77.81 88 TYR A O 1
ATOM 734 N N . ALA A 1 89 ? -0.730 -8.536 -2.157 1.00 73.31 89 ALA A N 1
ATOM 735 C CA . ALA A 1 89 ? 0.292 -7.967 -3.030 1.00 73.31 89 ALA A CA 1
ATOM 736 C C . ALA A 1 89 ? -0.228 -6.702 -3.724 1.00 73.31 89 ALA A C 1
ATOM 738 O O . ALA A 1 89 ? 0.422 -5.663 -3.649 1.00 73.31 89 ALA A O 1
ATOM 739 N N . ALA A 1 90 ? -1.436 -6.744 -4.292 1.00 71.31 90 ALA A N 1
ATOM 740 C CA . ALA A 1 90 ? -2.061 -5.573 -4.906 1.00 71.31 90 ALA A CA 1
ATOM 741 C C . ALA A 1 90 ? -2.225 -4.415 -3.901 1.00 71.31 90 ALA A C 1
ATOM 743 O O . ALA A 1 90 ? -1.928 -3.260 -4.209 1.00 71.31 90 ALA A O 1
ATOM 744 N N . ALA A 1 91 ? -2.645 -4.720 -2.667 1.00 77.75 91 ALA A N 1
ATOM 745 C CA . ALA A 1 91 ? -2.867 -3.718 -1.625 1.00 77.75 91 ALA A CA 1
ATOM 746 C C . ALA A 1 91 ? -1.571 -3.033 -1.161 1.00 77.75 91 ALA A C 1
ATOM 748 O O . ALA A 1 91 ? -1.594 -1.844 -0.839 1.00 77.75 91 ALA A O 1
ATOM 749 N N . VAL A 1 92 ? -0.450 -3.762 -1.130 1.00 72.75 92 VAL A N 1
ATOM 750 C CA . VAL A 1 92 ? 0.863 -3.221 -0.746 1.00 72.75 92 VAL A CA 1
ATOM 751 C C . VAL A 1 92 ? 1.523 -2.464 -1.899 1.00 72.75 92 VAL A C 1
ATOM 753 O O . VAL A 1 92 ? 2.147 -1.429 -1.662 1.00 72.75 92 VAL A O 1
ATOM 756 N N . LEU A 1 93 ? 1.385 -2.954 -3.133 1.00 67.69 93 LEU A N 1
ATOM 757 C CA . LEU A 1 93 ? 2.082 -2.414 -4.304 1.00 67.69 93 LEU A CA 1
ATOM 758 C C . LEU A 1 93 ? 1.468 -1.135 -4.863 1.00 67.69 93 LEU A C 1
ATOM 760 O O . LEU A 1 93 ? 2.184 -0.330 -5.445 1.00 67.69 93 LEU A O 1
ATOM 764 N N . ARG A 1 94 ? 0.177 -0.893 -4.628 1.00 68.19 94 ARG A N 1
ATOM 765 C CA . ARG A 1 94 ? -0.454 0.392 -4.968 1.00 68.19 94 ARG A CA 1
ATOM 766 C C . ARG A 1 94 ? 0.012 1.566 -4.098 1.00 68.19 94 ARG A C 1
ATOM 768 O O . ARG A 1 94 ? -0.366 2.702 -4.373 1.00 68.19 94 ARG A O 1
ATOM 775 N N . LEU A 1 95 ? 0.699 1.308 -2.978 1.00 65.75 95 LEU A N 1
ATOM 776 C CA . LEU A 1 95 ? 1.055 2.371 -2.039 1.00 65.75 95 LEU A CA 1
ATOM 777 C C . LEU A 1 95 ? 2.063 3.322 -2.704 1.00 65.75 95 LEU A C 1
ATOM 779 O O . LEU A 1 95 ? 3.051 2.852 -3.271 1.00 65.75 95 LEU A O 1
ATOM 783 N N . PRO A 1 96 ? 1.842 4.646 -2.631 1.00 55.75 96 PRO A N 1
ATOM 784 C CA . PRO A 1 96 ? 2.705 5.614 -3.296 1.00 55.75 96 PRO A CA 1
ATOM 785 C C . PRO A 1 96 ? 4.154 5.494 -2.799 1.00 55.75 96 PRO A C 1
ATOM 787 O O . PRO A 1 96 ? 4.395 5.359 -1.599 1.00 55.75 96 PRO A O 1
ATOM 790 N N . GLY A 1 97 ? 5.113 5.538 -3.731 1.00 54.97 97 GLY A N 1
ATOM 791 C CA . GLY A 1 97 ? 6.551 5.482 -3.436 1.00 54.97 97 GLY A CA 1
ATOM 792 C C . GLY A 1 97 ? 7.127 4.084 -3.173 1.00 54.97 97 GLY A C 1
ATOM 793 O O . GLY A 1 97 ? 8.151 3.978 -2.507 1.00 54.97 97 GLY A O 1
ATOM 794 N N . ARG A 1 98 ? 6.470 3.003 -3.627 1.00 56.34 98 ARG A N 1
ATOM 795 C CA . ARG A 1 98 ? 6.978 1.617 -3.494 1.00 56.34 98 ARG A CA 1
ATOM 796 C C . ARG A 1 98 ? 7.379 0.925 -4.800 1.00 56.34 98 ARG A C 1
ATOM 798 O O . ARG A 1 98 ? 7.772 -0.241 -4.763 1.00 56.34 98 ARG A O 1
ATOM 805 N N . THR A 1 99 ? 7.260 1.598 -5.936 1.00 52.78 99 THR A N 1
ATOM 806 C CA . THR A 1 99 ? 7.292 0.948 -7.255 1.00 52.78 99 THR A CA 1
ATOM 807 C C . THR A 1 99 ? 8.626 0.991 -7.989 1.00 52.78 99 THR A C 1
ATOM 809 O O . THR A 1 99 ? 8.702 0.414 -9.069 1.00 52.78 99 THR A O 1
ATOM 812 N N . ASP A 1 100 ? 9.669 1.603 -7.438 1.00 52.28 100 ASP A N 1
ATOM 813 C CA . ASP A 1 100 ? 10.884 1.880 -8.205 1.00 52.28 100 ASP A CA 1
ATOM 814 C C . ASP A 1 100 ? 12.198 1.540 -7.502 1.00 52.28 100 ASP A C 1
ATOM 816 O O . ASP A 1 100 ? 13.205 1.513 -8.186 1.00 52.28 100 ASP A O 1
ATOM 820 N N . ASP A 1 101 ? 12.242 1.183 -6.216 1.00 60.03 101 ASP A N 1
ATOM 821 C CA . ASP A 1 101 ? 13.504 0.774 -5.580 1.00 60.03 101 ASP A CA 1
ATOM 822 C C . ASP A 1 101 ? 13.874 -0.686 -5.903 1.00 60.03 101 ASP A C 1
ATOM 824 O O . ASP A 1 101 ? 13.231 -1.637 -5.445 1.00 60.03 101 ASP A O 1
ATOM 828 N N . ASP A 1 102 ? 14.991 -0.882 -6.609 1.00 67.56 102 ASP A N 1
ATOM 829 C CA . ASP A 1 102 ? 15.576 -2.199 -6.890 1.00 67.56 102 ASP A CA 1
ATOM 830 C C . ASP A 1 102 ? 16.758 -2.548 -5.972 1.00 67.56 102 ASP A C 1
ATOM 832 O O . ASP A 1 102 ? 17.578 -3.416 -6.261 1.00 67.56 102 ASP A O 1
ATOM 836 N N . THR A 1 103 ? 16.819 -1.918 -4.797 1.00 61.25 103 THR A N 1
ATOM 837 C CA . THR A 1 103 ? 17.868 -2.140 -3.781 1.00 61.25 103 THR A CA 1
ATOM 838 C C . THR A 1 103 ? 18.010 -3.614 -3.351 1.00 61.25 103 THR A C 1
ATOM 840 O O . THR A 1 103 ? 19.020 -4.014 -2.778 1.00 61.25 103 THR A O 1
ATOM 843 N N . ARG A 1 104 ? 16.991 -4.453 -3.586 1.00 67.00 104 ARG A N 1
ATOM 844 C CA . ARG A 1 104 ? 17.007 -5.894 -3.260 1.00 67.00 104 ARG A CA 1
ATOM 845 C C . ARG A 1 104 ? 16.690 -6.808 -4.447 1.00 67.00 104 ARG A C 1
ATOM 847 O O . ARG A 1 104 ? 16.391 -7.980 -4.229 1.00 67.00 104 ARG A O 1
ATOM 854 N N . GLY A 1 105 ? 16.716 -6.308 -5.683 1.00 72.19 105 GLY A N 1
ATOM 855 C CA . GLY A 1 105 ? 16.354 -7.109 -6.861 1.00 72.19 105 GLY A CA 1
ATOM 856 C C . GLY A 1 105 ? 14.855 -7.430 -6.970 1.00 72.19 105 GLY A C 1
ATOM 857 O O . GLY A 1 105 ? 14.468 -8.318 -7.730 1.00 72.19 105 GLY A O 1
ATOM 858 N N . THR A 1 106 ? 14.012 -6.783 -6.158 1.00 76.75 106 THR A N 1
ATOM 859 C CA . THR A 1 106 ? 12.557 -7.005 -6.106 1.00 76.75 106 THR A CA 1
ATOM 860 C C . THR A 1 106 ? 11.773 -5.995 -6.928 1.00 76.75 106 THR A C 1
ATOM 862 O O . THR A 1 106 ? 10.566 -6.164 -7.087 1.00 76.75 106 THR A O 1
ATOM 865 N N . GLY A 1 107 ? 12.424 -4.945 -7.429 1.00 80.00 107 GLY A N 1
ATOM 866 C CA . GLY A 1 107 ? 11.749 -3.852 -8.110 1.00 80.00 107 GLY A CA 1
ATOM 867 C C . GLY A 1 1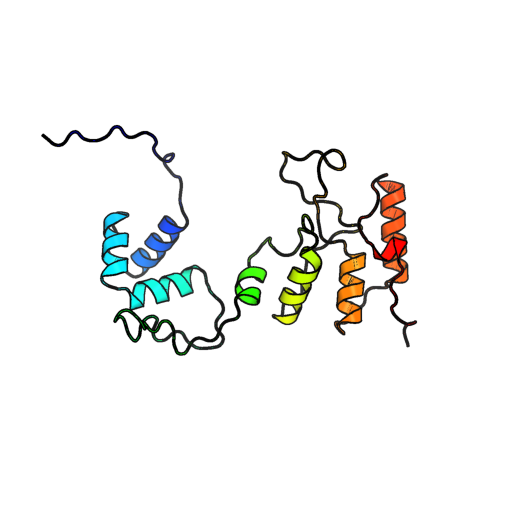07 ? 10.959 -4.328 -9.338 1.00 80.00 107 GLY A C 1
ATOM 868 O O . GLY A 1 107 ? 9.746 -4.135 -9.356 1.00 80.00 107 GLY A O 1
ATOM 869 N N . PRO A 1 108 ? 11.552 -5.094 -10.279 1.00 80.38 108 PRO A N 1
ATOM 870 C CA . PRO A 1 108 ? 10.817 -5.636 -11.425 1.00 80.38 108 PRO A CA 1
ATOM 871 C C . PRO A 1 108 ? 9.615 -6.523 -11.056 1.00 80.38 108 PRO A C 1
ATOM 873 O O . PRO A 1 108 ? 8.597 -6.493 -11.743 1.00 80.38 108 PRO A O 1
ATOM 876 N N . LEU A 1 109 ? 9.701 -7.300 -9.966 1.00 80.38 109 LEU A N 1
ATOM 877 C CA . LEU A 1 109 ? 8.597 -8.150 -9.497 1.00 80.38 109 LEU A CA 1
ATOM 878 C C . LEU A 1 109 ? 7.441 -7.309 -8.936 1.00 80.38 109 LEU A C 1
ATOM 880 O O . LEU A 1 109 ? 6.276 -7.586 -9.215 1.00 80.38 109 LEU A O 1
ATOM 884 N N . ASN A 1 110 ? 7.773 -6.278 -8.160 1.00 80.12 110 ASN A N 1
ATOM 885 C CA . ASN A 1 110 ? 6.809 -5.332 -7.611 1.00 80.12 110 ASN A CA 1
ATOM 886 C C . ASN A 1 110 ? 6.109 -4.556 -8.731 1.00 80.12 110 ASN A C 1
ATOM 888 O O . ASN A 1 110 ? 4.889 -4.410 -8.707 1.00 80.12 110 ASN A O 1
ATOM 892 N N . THR A 1 111 ? 6.863 -4.115 -9.740 1.00 82.38 111 THR A N 1
ATOM 893 C CA . THR A 1 111 ? 6.302 -3.433 -10.906 1.00 82.38 111 THR A CA 1
ATOM 894 C C . THR A 1 111 ? 5.406 -4.362 -11.722 1.00 82.38 111 THR A C 1
ATOM 896 O O . THR A 1 111 ? 4.304 -3.962 -12.084 1.00 82.38 111 THR A O 1
ATOM 899 N N . TRP A 1 112 ? 5.817 -5.614 -11.952 1.00 82.25 112 TRP A N 1
ATOM 900 C CA . TRP A 1 112 ? 4.979 -6.616 -12.620 1.00 82.25 112 TRP A CA 1
ATOM 901 C C . TRP A 1 112 ? 3.633 -6.796 -11.912 1.00 82.25 112 TRP A C 1
ATOM 903 O O . TRP A 1 112 ? 2.578 -6.688 -12.528 1.00 82.25 112 TRP A O 1
ATOM 913 N N . ALA A 1 113 ? 3.657 -7.011 -10.598 1.00 82.31 113 ALA A N 1
ATOM 914 C CA . ALA A 1 113 ? 2.434 -7.206 -9.832 1.00 82.31 113 ALA A CA 1
ATOM 915 C C . ALA A 1 113 ? 1.569 -5.930 -9.741 1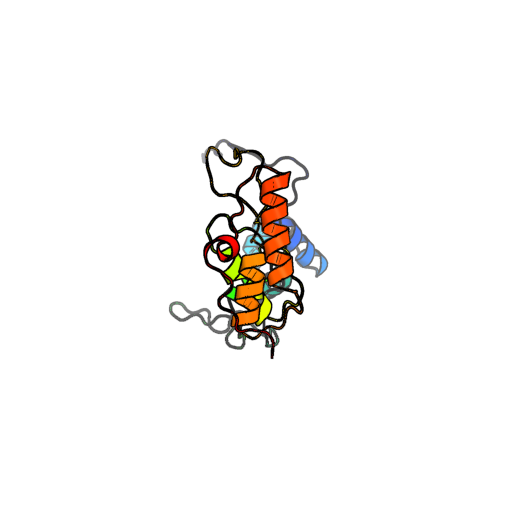.00 82.31 113 ALA A C 1
ATOM 917 O O . ALA A 1 113 ? 0.343 -6.037 -9.666 1.00 82.31 113 ALA A O 1
ATOM 918 N N . ALA A 1 114 ? 2.164 -4.732 -9.801 1.00 80.19 114 ALA A N 1
ATOM 919 C CA . ALA A 1 114 ? 1.417 -3.481 -9.945 1.00 80.19 114 ALA A CA 1
ATOM 920 C C . ALA A 1 114 ? 0.706 -3.401 -11.310 1.00 80.19 114 ALA A C 1
ATOM 922 O O . ALA A 1 114 ? -0.487 -3.101 -11.361 1.00 80.19 114 ALA A O 1
ATOM 923 N N . VAL A 1 115 ? 1.402 -3.737 -12.401 1.00 82.00 115 VAL A N 1
ATOM 924 C CA . VAL A 1 115 ? 0.827 -3.772 -13.758 1.00 82.00 115 VAL A CA 1
ATOM 925 C C . VAL A 1 115 ? -0.319 -4.784 -13.856 1.00 82.00 115 VAL A C 1
ATOM 927 O O . VAL A 1 115 ? -1.403 -4.426 -14.310 1.00 82.00 115 VAL A O 1
ATOM 930 N N . GLU A 1 116 ? -0.143 -5.998 -13.329 1.00 82.19 116 GLU A N 1
ATOM 931 C CA . GLU A 1 116 ? -1.207 -7.019 -13.238 1.00 82.19 116 GLU A CA 1
ATOM 932 C C . GLU A 1 116 ? -2.420 -6.549 -12.416 1.00 82.19 116 GLU A C 1
ATOM 934 O O . GLU A 1 116 ? -3.548 -6.98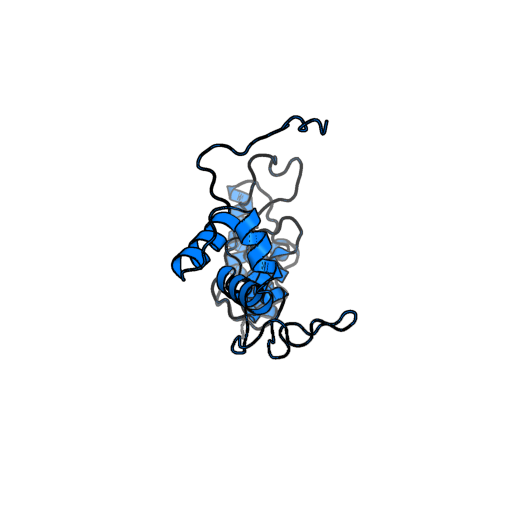4 -12.640 1.00 82.19 116 GLU A O 1
ATOM 939 N N . SER A 1 117 ? -2.206 -5.629 -11.472 1.00 79.38 117 SER A N 1
ATOM 940 C CA . SER A 1 117 ? -3.271 -5.025 -10.662 1.00 79.38 117 SER A CA 1
ATOM 941 C C . SER A 1 117 ? -3.945 -3.822 -11.343 1.00 79.38 117 SER A C 1
ATOM 943 O O . SER A 1 117 ? -4.796 -3.177 -10.732 1.00 79.38 117 SER A O 1
ATOM 945 N N . GLY A 1 118 ? -3.583 -3.508 -12.592 1.00 79.94 118 GLY A N 1
ATOM 946 C CA . GLY A 1 118 ? -4.176 -2.432 -13.390 1.00 79.94 118 GLY A CA 1
ATOM 947 C C . GLY A 1 118 ? -3.404 -1.110 -13.378 1.00 79.94 118 GLY A C 1
ATOM 948 O O . GLY A 1 118 ? -3.904 -0.115 -13.903 1.00 79.94 118 GLY A O 1
ATOM 949 N N . THR A 1 119 ? -2.200 -1.055 -12.801 1.00 80.25 119 THR A N 1
ATOM 950 C CA . THR A 1 119 ? -1.344 0.135 -12.897 1.00 80.25 119 THR A CA 1
ATOM 951 C C . THR A 1 119 ? -0.813 0.298 -14.323 1.00 80.25 119 THR A C 1
ATOM 953 O O . THR A 1 119 ? -0.130 -0.576 -14.842 1.00 80.25 119 THR A O 1
ATOM 956 N N . SER A 1 120 ? -1.074 1.450 -14.945 1.00 78.94 120 SER A N 1
ATOM 957 C CA . SER A 1 120 ? -0.613 1.769 -16.307 1.00 78.94 120 SER A CA 1
ATOM 958 C C . SER A 1 120 ? 0.554 2.763 -16.357 1.00 78.94 120 SER A C 1
ATOM 960 O O . SER A 1 120 ? 0.985 3.150 -17.438 1.00 78.94 120 SER A O 1
ATOM 962 N N . MET A 1 121 ? 1.038 3.227 -15.203 1.00 80.94 121 MET A N 1
ATOM 963 C CA . MET A 1 121 ? 2.144 4.179 -15.087 1.00 80.94 121 MET A CA 1
ATOM 964 C C . MET A 1 121 ? 3.077 3.729 -13.969 1.00 80.94 121 MET A C 1
ATOM 966 O O . MET A 1 121 ? 2.643 3.540 -12.835 1.00 80.94 121 MET A O 1
ATOM 970 N N . VAL A 1 122 ? 4.350 3.555 -14.302 1.00 82.88 122 VAL A N 1
ATOM 971 C CA . VAL A 1 122 ? 5.395 3.069 -13.397 1.00 82.88 122 VAL A CA 1
ATOM 972 C C . VAL A 1 122 ? 6.616 3.970 -13.544 1.00 82.88 122 VAL A C 1
ATOM 974 O O . VAL A 1 122 ? 6.866 4.482 -14.636 1.00 82.88 122 VAL A O 1
ATOM 977 N N . ASP A 1 123 ? 7.351 4.177 -12.454 1.00 81.94 123 ASP A N 1
ATOM 978 C CA . ASP A 1 123 ? 8.610 4.922 -12.480 1.00 81.94 123 ASP A CA 1
ATOM 979 C C . ASP A 1 123 ? 9.794 3.947 -12.544 1.00 81.94 123 ASP A C 1
ATOM 981 O O . ASP A 1 123 ? 9.758 2.856 -11.971 1.00 81.94 123 ASP A O 1
ATOM 985 N N . ALA A 1 124 ? 10.814 4.324 -13.301 1.00 87.31 124 ALA A N 1
ATOM 986 C CA . ALA A 1 124 ? 12.045 3.576 -13.512 1.00 87.31 124 ALA A CA 1
ATOM 987 C C . ALA A 1 124 ? 13.106 4.535 -14.056 1.00 87.31 124 ALA A C 1
ATOM 989 O O . ALA A 1 124 ? 12.792 5.606 -14.576 1.00 87.31 124 ALA A O 1
ATOM 990 N N . SER A 1 125 ? 14.375 4.141 -14.003 1.00 88.19 125 SER A N 1
ATOM 991 C CA . SER A 1 125 ? 15.452 4.976 -14.528 1.00 88.19 125 SER A CA 1
ATOM 992 C C . SER A 1 125 ? 16.407 4.216 -15.434 1.00 88.19 125 SER A C 1
ATOM 994 O O . SER A 1 125 ? 16.631 3.009 -15.309 1.00 88.19 125 SER A O 1
ATOM 996 N N . LEU A 1 126 ? 17.020 4.964 -16.349 1.00 88.19 126 LEU A N 1
ATOM 997 C CA . LEU A 1 126 ? 18.021 4.434 -17.260 1.00 88.19 126 LEU A CA 1
ATOM 998 C C . LEU A 1 126 ? 19.205 3.872 -16.465 1.00 88.19 126 LEU A C 1
ATOM 1000 O O . LEU A 1 126 ? 19.814 4.581 -15.661 1.00 88.19 126 LEU A O 1
ATOM 1004 N N . GLY A 1 127 ? 19.493 2.589 -16.664 1.00 85.88 127 GLY A N 1
ATOM 1005 C CA . GLY A 1 127 ? 20.544 1.851 -15.977 1.00 85.88 127 GLY A CA 1
ATOM 1006 C C . GLY A 1 127 ? 20.362 1.665 -14.469 1.00 85.88 127 GLY A C 1
ATOM 1007 O O . GLY A 1 127 ? 21.288 1.175 -13.815 1.00 85.88 127 GLY A O 1
ATOM 1008 N N . GLY A 1 128 ? 19.193 2.016 -13.921 1.00 83.88 128 GLY A N 1
ATOM 1009 C CA . GLY A 1 128 ? 18.903 1.964 -12.485 1.00 83.88 128 GLY A CA 1
ATOM 1010 C C . GLY A 1 128 ? 19.575 3.085 -11.684 1.00 83.88 128 GLY A C 1
ATOM 1011 O O . GLY A 1 128 ? 19.929 2.900 -10.519 1.00 83.88 128 GLY A O 1
ATOM 1012 N N . LEU A 1 129 ? 19.814 4.237 -12.321 1.00 79.69 129 LEU A N 1
ATOM 1013 C CA . LEU A 1 129 ? 20.346 5.442 -11.680 1.00 79.69 129 LEU A CA 1
ATOM 1014 C C . LEU A 1 129 ? 19.339 6.097 -10.715 1.00 79.69 129 LEU A C 1
ATOM 1016 O O . LEU A 1 129 ? 18.138 6.093 -10.957 1.00 79.69 129 LEU A O 1
ATOM 1020 N N . GLY A 1 130 ? 19.832 6.754 -9.664 1.00 70.12 130 GLY A N 1
ATOM 1021 C CA . GLY A 1 130 ? 18.981 7.400 -8.650 1.00 70.12 130 GLY A CA 1
ATOM 1022 C C . GLY A 1 130 ? 18.650 6.473 -7.476 1.00 70.12 130 GLY A C 1
ATOM 1023 O O . GLY A 1 130 ? 19.127 5.346 -7.461 1.00 70.12 130 GLY A O 1
ATOM 1024 N N . GLY A 1 131 ? 17.901 6.969 -6.485 1.00 61.41 131 GLY A N 1
ATOM 1025 C CA . GLY A 1 131 ? 17.477 6.216 -5.292 1.00 61.41 131 GLY A CA 1
ATOM 1026 C C . GLY A 1 131 ? 18.532 6.150 -4.179 1.00 61.41 131 GLY A C 1
ATOM 1027 O O . GLY A 1 131 ? 19.317 5.203 -4.094 1.00 61.41 131 GLY A O 1
ATOM 1028 N N . GLU A 1 132 ? 18.553 7.149 -3.290 1.00 57.94 132 GLU A N 1
ATOM 1029 C CA . GLU A 1 132 ? 19.369 7.094 -2.072 1.00 57.94 132 GLU A CA 1
ATOM 1030 C C . GLU A 1 132 ? 18.642 7.712 -0.865 1.00 57.94 132 GLU A C 1
ATOM 1032 O O . GLU A 1 132 ? 18.194 8.860 -0.926 1.00 57.94 132 GLU A O 1
ATOM 1037 N N . PRO A 1 133 ? 18.591 7.021 0.286 1.00 51.50 133 PRO A N 1
ATOM 1038 C CA . PRO A 1 133 ? 18.663 7.680 1.581 1.00 51.50 133 PRO A CA 1
ATOM 1039 C C . PRO A 1 133 ? 20.088 8.224 1.745 1.00 51.50 133 PRO A C 1
ATOM 1041 O O . PRO A 1 133 ? 21.040 7.485 1.527 1.00 51.50 133 PRO A O 1
ATOM 1044 N N . SER A 1 134 ? 20.254 9.468 2.193 1.00 49.00 134 SER A N 1
ATOM 1045 C CA . SER A 1 134 ? 21.525 10.225 2.273 1.00 49.00 134 SER A CA 1
ATOM 1046 C C . SER A 1 134 ? 22.698 9.601 3.070 1.00 49.00 134 SER A C 1
ATOM 1048 O O . SER A 1 134 ? 23.669 10.293 3.364 1.00 49.00 134 SER A O 1
ATOM 1050 N N . ALA A 1 135 ? 22.591 8.348 3.515 1.00 51.66 135 ALA A N 1
ATOM 1051 C CA . ALA A 1 135 ? 23.523 7.643 4.392 1.00 51.66 135 ALA A CA 1
ATOM 1052 C C . ALA A 1 135 ? 24.299 6.498 3.710 1.00 51.66 135 ALA A C 1
ATOM 1054 O O . ALA A 1 135 ? 25.083 5.827 4.381 1.00 51.66 135 ALA A O 1
ATOM 1055 N N . VAL A 1 136 ? 24.082 6.241 2.419 1.00 53.28 136 VAL A N 1
ATOM 1056 C CA . VAL A 1 136 ? 24.839 5.239 1.650 1.00 53.28 136 VAL A CA 1
ATOM 1057 C C . VAL A 1 136 ? 25.845 5.975 0.759 1.00 53.28 136 VAL A C 1
ATOM 1059 O O . VAL A 1 136 ? 25.583 7.091 0.337 1.00 53.28 136 VAL A O 1
ATOM 1062 N N . GLU A 1 137 ? 27.041 5.416 0.549 1.00 54.00 137 GLU A N 1
ATOM 1063 C CA . GLU A 1 137 ? 27.957 5.909 -0.488 1.00 54.00 137 GLU A CA 1
ATOM 1064 C C . GLU A 1 137 ? 27.755 5.054 -1.742 1.00 54.00 137 GLU A C 1
ATOM 1066 O O . GLU A 1 137 ? 28.139 3.872 -1.763 1.00 54.00 137 GLU A O 1
ATOM 1071 N N . GLN A 1 138 ? 27.183 5.652 -2.792 1.00 52.72 138 GLN A N 1
ATOM 1072 C CA . GLN A 1 138 ? 27.044 5.002 -4.096 1.00 52.72 138 GLN A CA 1
ATOM 1073 C C . GLN A 1 138 ? 28.352 4.329 -4.536 1.00 52.72 138 GLN A C 1
ATOM 1075 O O . GLN A 1 138 ? 29.424 4.938 -4.547 1.00 52.72 138 GLN A O 1
ATOM 1080 N N . ASN A 1 139 ? 28.251 3.059 -4.942 1.00 50.41 139 ASN A N 1
ATOM 1081 C CA . ASN A 1 139 ? 29.345 2.268 -5.519 1.00 50.41 139 ASN A CA 1
ATOM 1082 C C . ASN A 1 139 ? 30.554 2.026 -4.592 1.00 50.41 139 ASN A C 1
ATOM 1084 O O . ASN A 1 139 ? 31.612 1.609 -5.069 1.00 50.41 139 ASN A O 1
ATOM 1088 N N . ARG A 1 140 ? 30.412 2.246 -3.275 1.00 50.72 140 ARG A N 1
ATOM 1089 C CA . ARG A 1 140 ? 31.438 1.902 -2.272 1.00 50.72 140 ARG A CA 1
ATOM 1090 C C . ARG A 1 140 ? 30.965 0.934 -1.193 1.00 50.72 140 ARG A C 1
ATOM 1092 O O . ARG A 1 140 ? 31.775 0.122 -0.752 1.00 50.72 140 ARG A O 1
ATOM 1099 N N . SER A 1 141 ? 29.696 0.983 -0.775 1.00 46.53 141 SER A N 1
ATOM 1100 C CA . SER A 1 141 ? 29.205 0.134 0.327 1.00 46.53 141 SER A CA 1
ATOM 1101 C C . SER A 1 141 ? 27.808 -0.485 0.146 1.00 46.53 141 SER A C 1
ATOM 1103 O O . SER A 1 141 ? 27.336 -1.156 1.063 1.00 46.53 141 SER A O 1
ATOM 1105 N N . GLY A 1 142 ? 27.166 -0.358 -1.024 1.00 50.47 142 GLY A N 1
ATOM 1106 C CA . GLY A 1 142 ? 25.890 -1.035 -1.302 1.00 50.47 142 GLY A CA 1
ATOM 1107 C C . GLY A 1 142 ? 25.384 -0.911 -2.745 1.00 50.47 142 GLY A C 1
ATOM 1108 O O . GLY A 1 142 ? 25.779 -0.006 -3.480 1.00 50.47 142 GLY A O 1
ATOM 1109 N N . GLU A 1 143 ? 24.496 -1.829 -3.142 1.00 57.44 143 GLU A N 1
ATOM 1110 C CA . GLU A 1 143 ? 23.725 -1.788 -4.394 1.00 57.44 143 GLU A CA 1
ATOM 1111 C C . GLU A 1 143 ? 22.364 -1.111 -4.123 1.00 57.44 143 GLU A C 1
ATOM 1113 O O . GLU A 1 143 ? 21.396 -1.776 -3.773 1.00 57.44 143 GLU A O 1
ATOM 1118 N N . THR A 1 144 ? 22.283 0.222 -4.208 1.00 59.78 144 THR A N 1
ATOM 1119 C CA . THR A 1 144 ? 21.032 0.991 -3.994 1.00 59.78 144 THR A CA 1
ATOM 1120 C C . THR A 1 144 ? 20.629 1.748 -5.242 1.00 59.78 144 THR A C 1
ATOM 1122 O O . THR A 1 144 ? 21.488 2.333 -5.905 1.00 59.78 144 THR A O 1
ATOM 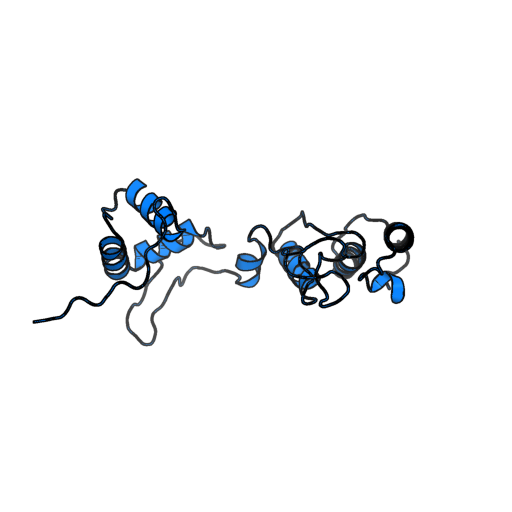1125 N N . GLY A 1 145 ? 19.358 1.712 -5.624 1.00 70.06 145 GLY A N 1
ATOM 1126 C CA . GLY A 1 145 ? 18.848 2.586 -6.672 1.00 70.06 145 GLY A CA 1
ATOM 1127 C C . GLY A 1 145 ? 17.609 2.080 -7.380 1.00 70.06 145 GLY A C 1
ATOM 1128 O O . GLY A 1 145 ? 17.059 1.040 -7.010 1.00 70.06 145 GLY A O 1
ATOM 1129 N N . ASN A 1 146 ? 17.193 2.835 -8.390 1.00 82.31 146 ASN A N 1
ATOM 1130 C CA . ASN A 1 146 ? 15.925 2.600 -9.057 1.00 82.31 146 ASN A CA 1
ATOM 1131 C C . ASN A 1 146 ? 15.943 1.319 -9.916 1.00 82.31 146 ASN A C 1
ATOM 1133 O O . ASN A 1 146 ? 16.998 0.807 -10.301 1.00 82.31 146 ASN A O 1
ATOM 1137 N N . VAL A 1 147 ? 14.759 0.828 -10.276 1.00 86.56 147 VAL A N 1
ATOM 1138 C CA . VAL A 1 147 ? 14.559 -0.216 -11.280 1.00 86.56 147 VAL A CA 1
ATOM 1139 C C . VAL A 1 147 ? 15.128 0.261 -12.608 1.00 86.56 147 VAL A C 1
ATOM 1141 O O . VAL A 1 147 ? 14.768 1.329 -13.105 1.00 86.56 147 VAL A O 1
ATOM 1144 N N . ALA A 1 148 ? 16.000 -0.556 -13.199 1.00 90.38 148 ALA A N 1
ATOM 1145 C CA . ALA A 1 148 ? 16.532 -0.287 -14.524 1.00 90.38 148 ALA A CA 1
ATOM 1146 C C . ALA A 1 148 ? 15.416 -0.389 -15.570 1.00 90.38 148 ALA A C 1
ATOM 1148 O O . ALA A 1 148 ? 14.847 -1.468 -15.776 1.00 90.38 148 ALA A O 1
ATOM 1149 N N . THR A 1 149 ? 15.130 0.722 -16.254 1.00 91.38 149 THR A N 1
ATOM 1150 C CA . THR A 1 149 ? 14.117 0.794 -17.315 1.00 91.38 149 THR A CA 1
ATOM 1151 C C . THR A 1 149 ? 14.328 -0.305 -18.353 1.00 91.38 149 THR A C 1
ATOM 1153 O O . THR A 1 149 ? 13.370 -0.919 -18.807 1.00 91.38 149 THR A O 1
ATOM 1156 N N . GLU A 1 150 ? 15.577 -0.608 -18.705 1.00 93.12 150 GLU A N 1
ATOM 1157 C CA . GLU A 1 150 ? 15.900 -1.580 -19.746 1.00 93.12 150 GLU A CA 1
ATOM 1158 C C . GLU A 1 150 ? 15.505 -3.015 -19.372 1.00 93.12 150 GLU A C 1
ATOM 1160 O O . GLU A 1 150 ? 14.993 -3.750 -20.219 1.00 93.12 150 GLU A O 1
ATOM 1165 N N . ASP A 1 151 ? 15.713 -3.413 -18.115 1.00 91.44 151 ASP A N 1
ATOM 1166 C CA . ASP A 1 151 ? 15.315 -4.741 -17.637 1.00 91.44 151 ASP A CA 1
ATOM 1167 C C . ASP A 1 151 ? 13.798 -4.821 -17.439 1.00 91.44 151 ASP A C 1
ATOM 1169 O O . ASP A 1 151 ? 13.192 -5.843 -17.769 1.00 91.44 151 ASP A O 1
ATOM 1173 N N . LEU A 1 152 ? 13.178 -3.740 -16.954 1.00 90.88 152 LEU A N 1
ATOM 1174 C CA . LEU A 1 152 ? 11.734 -3.672 -16.760 1.00 90.88 152 LEU A CA 1
ATOM 1175 C C . LEU A 1 152 ? 10.976 -3.761 -18.087 1.00 90.88 152 LEU A C 1
ATOM 1177 O O . LEU A 1 152 ? 10.051 -4.560 -18.202 1.00 90.88 152 LEU A O 1
ATOM 1181 N N . VAL A 1 153 ? 11.398 -3.000 -19.100 1.00 92.19 153 VAL A N 1
ATOM 1182 C CA . VAL A 1 153 ? 10.801 -3.044 -20.442 1.00 92.19 153 VAL A CA 1
ATOM 1183 C C . VAL A 1 153 ? 10.881 -4.455 -21.013 1.00 92.19 153 VAL A C 1
ATOM 1185 O O . VAL A 1 153 ? 9.872 -4.999 -21.449 1.00 92.19 153 VAL A O 1
ATOM 1188 N N . VAL A 1 154 ? 12.047 -5.107 -20.949 1.00 91.69 154 VAL A N 1
ATOM 1189 C CA . VAL A 1 154 ? 12.173 -6.486 -21.448 1.00 91.69 154 VAL A CA 1
ATOM 1190 C C . VAL A 1 154 ? 11.316 -7.471 -20.656 1.00 91.69 154 VAL A C 1
ATOM 1192 O O . VAL A 1 154 ? 10.767 -8.398 -21.251 1.00 91.69 154 VAL A O 1
ATOM 1195 N N . ALA A 1 155 ? 11.196 -7.305 -19.338 1.00 90.00 155 ALA A N 1
ATOM 1196 C CA . ALA A 1 155 ? 10.342 -8.156 -18.518 1.00 90.00 155 ALA A CA 1
ATOM 1197 C C . ALA A 1 155 ? 8.858 -8.009 -18.892 1.00 90.00 155 ALA A C 1
ATOM 1199 O O . ALA A 1 155 ? 8.188 -9.023 -19.081 1.00 90.00 155 ALA A O 1
ATOM 1200 N N . LEU A 1 156 ? 8.375 -6.773 -19.055 1.00 89.12 156 LEU A N 1
ATOM 1201 C CA . LEU A 1 156 ? 6.995 -6.470 -19.444 1.00 89.12 156 LEU A CA 1
ATOM 1202 C C . LEU A 1 156 ? 6.667 -7.001 -20.847 1.00 89.12 156 LEU A C 1
ATOM 1204 O O . LEU A 1 156 ? 5.690 -7.730 -21.005 1.00 89.12 156 LEU A O 1
ATOM 1208 N N . GLU A 1 157 ? 7.535 -6.750 -21.831 1.00 90.38 157 GLU A N 1
ATOM 1209 C CA . GLU A 1 157 ? 7.372 -7.251 -23.205 1.00 90.38 157 GLU A CA 1
ATOM 1210 C C . GLU A 1 157 ? 7.320 -8.787 -23.249 1.00 90.38 157 GLU A C 1
ATOM 1212 O O . GLU A 1 157 ? 6.468 -9.383 -23.907 1.00 90.38 157 GLU A O 1
ATOM 1217 N N . ARG A 1 158 ? 8.191 -9.469 -22.489 1.00 88.56 158 ARG A N 1
ATOM 1218 C CA . ARG A 1 158 ? 8.172 -10.942 -22.389 1.00 88.56 158 ARG A CA 1
ATOM 1219 C C . ARG A 1 158 ? 6.902 -11.486 -21.754 1.00 88.56 158 ARG A C 1
ATOM 1221 O O . ARG A 1 158 ? 6.524 -12.620 -22.037 1.00 88.56 158 ARG A O 1
ATOM 1228 N N . ALA A 1 159 ? 6.291 -10.707 -20.878 1.00 86.81 159 ALA A N 1
ATOM 1229 C CA . ALA A 1 159 ? 5.061 -11.071 -20.210 1.00 86.81 159 ALA A CA 1
ATOM 1230 C C . ALA A 1 159 ? 3.806 -10.667 -21.010 1.00 86.81 159 ALA A C 1
ATOM 1232 O O . ALA A 1 159 ? 2.689 -10.896 -20.555 1.00 86.81 159 ALA A O 1
ATOM 1233 N N . GLY A 1 160 ? 3.981 -10.123 -22.222 1.00 88.44 160 GLY A N 1
ATOM 1234 C CA . GLY A 1 160 ? 2.893 -9.770 -23.135 1.00 88.44 160 GLY A CA 1
ATOM 1235 C C . GLY A 1 160 ? 2.309 -8.375 -22.915 1.00 88.44 160 GLY A C 1
ATOM 1236 O O . GLY A 1 160 ? 1.279 -8.054 -23.506 1.00 88.44 160 GLY A O 1
ATOM 1237 N N . VAL A 1 161 ? 2.950 -7.541 -22.093 1.00 87.88 161 VAL A N 1
ATOM 1238 C CA . VAL A 1 161 ? 2.567 -6.139 -21.902 1.00 87.88 161 VAL A CA 1
ATOM 1239 C C . VAL A 1 161 ? 3.330 -5.292 -22.913 1.00 87.88 161 VAL A C 1
ATOM 1241 O O . VAL A 1 161 ? 4.543 -5.125 -22.799 1.00 87.88 161 VAL A O 1
ATOM 1244 N N . ALA A 1 162 ? 2.609 -4.755 -23.898 1.00 87.81 162 ALA A N 1
ATOM 1245 C CA . ALA A 1 162 ? 3.184 -3.868 -24.902 1.00 87.81 162 ALA A CA 1
ATOM 1246 C C . ALA A 1 162 ? 3.608 -2.545 -24.251 1.00 87.81 162 ALA A C 1
ATOM 1248 O O . ALA A 1 162 ? 2.775 -1.802 -23.732 1.00 87.81 162 ALA A O 1
ATOM 1249 N N . THR A 1 163 ? 4.908 -2.258 -24.283 1.00 85.88 163 THR A N 1
ATOM 1250 C CA . THR A 1 163 ? 5.482 -1.006 -23.770 1.00 85.88 163 THR A CA 1
ATOM 1251 C C . THR A 1 163 ? 5.673 0.038 -24.866 1.00 85.88 163 THR A C 1
ATOM 1253 O O . THR A 1 163 ? 5.861 1.210 -24.559 1.00 85.88 163 THR A O 1
ATOM 1256 N N . GLU A 1 164 ? 5.649 -0.392 -26.135 1.00 88.88 164 GLU A N 1
ATOM 1257 C CA . GLU A 1 164 ? 5.903 0.429 -27.331 1.00 88.88 164 GLU A CA 1
ATOM 1258 C C . GLU A 1 164 ? 7.310 1.060 -27.383 1.00 88.88 164 GLU A C 1
ATOM 1260 O O . GLU A 1 164 ? 7.597 1.904 -28.234 1.00 88.88 164 GLU A O 1
ATOM 1265 N N . ILE A 1 165 ? 8.223 0.636 -26.503 1.00 90.19 165 ILE A N 1
ATOM 1266 C CA . ILE A 1 165 ? 9.585 1.164 -26.429 1.00 90.19 165 ILE A CA 1
ATOM 1267 C C . ILE A 1 165 ? 10.520 0.365 -27.345 1.00 90.19 165 ILE A C 1
ATOM 1269 O O . ILE A 1 165 ? 10.605 -0.861 -27.278 1.00 90.19 165 ILE A O 1
ATOM 1273 N N . ASP A 1 166 ? 11.300 1.073 -28.167 1.00 89.25 166 ASP A N 1
ATOM 1274 C CA . ASP A 1 166 ? 12.361 0.483 -28.989 1.00 89.25 166 ASP A CA 1
ATOM 1275 C C . ASP A 1 166 ? 13.485 -0.066 -28.091 1.00 89.25 166 ASP A C 1
ATOM 1277 O O . ASP A 1 166 ? 14.356 0.665 -27.610 1.00 89.25 166 ASP A O 1
ATOM 1281 N N . VAL A 1 167 ? 13.457 -1.379 -27.846 1.00 90.19 167 VAL A N 1
ATOM 1282 C CA . VAL A 1 167 ? 14.423 -2.073 -26.983 1.00 90.19 167 VAL A CA 1
ATOM 1283 C C . VAL A 1 167 ? 15.870 -1.938 -27.489 1.00 90.19 167 VAL A C 1
ATOM 1285 O O . VAL A 1 167 ? 16.757 -1.682 -26.668 1.00 90.19 167 VAL A O 1
ATOM 1288 N N . PRO A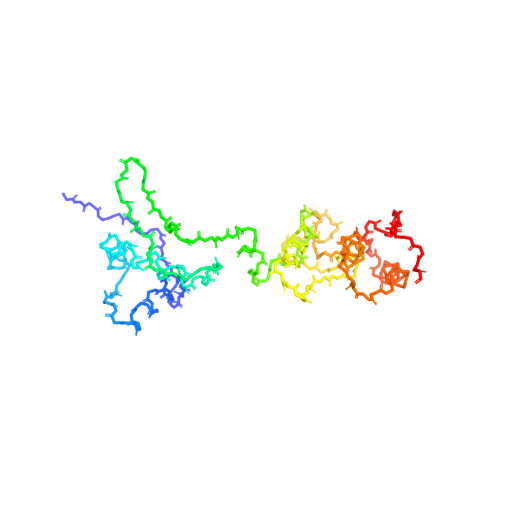 1 168 ? 16.182 -2.104 -28.791 1.00 90.75 168 PRO A N 1
ATOM 1289 C CA . PRO A 1 168 ? 17.504 -1.772 -29.324 1.00 90.75 168 PRO A CA 1
ATOM 1290 C C . PRO A 1 168 ? 17.981 -0.350 -28.992 1.00 90.75 168 PRO A C 1
ATOM 1292 O O . PRO A 1 168 ? 19.101 -0.199 -28.490 1.00 90.75 168 PRO A O 1
ATOM 1295 N N . ALA A 1 169 ? 17.151 0.668 -29.225 1.00 91.69 169 ALA A N 1
ATOM 1296 C CA . ALA A 1 169 ? 17.492 2.061 -28.942 1.00 91.69 169 ALA A CA 1
ATOM 1297 C C . ALA A 1 169 ? 17.659 2.310 -27.436 1.00 91.69 169 ALA A C 1
ATOM 1299 O O . ALA A 1 169 ? 18.625 2.948 -27.015 1.00 91.69 169 ALA A O 1
ATOM 1300 N N . LEU A 1 170 ? 16.782 1.732 -26.613 1.00 93.44 170 LEU A N 1
ATOM 1301 C CA . LEU A 1 170 ? 16.847 1.799 -25.155 1.00 93.44 170 LEU A CA 1
ATOM 1302 C C . LEU A 1 170 ? 18.160 1.212 -24.616 1.00 93.44 170 LEU A C 1
ATOM 1304 O O . LEU A 1 170 ? 18.805 1.796 -23.746 1.00 93.44 170 LEU A O 1
ATOM 1308 N N . ARG A 1 171 ? 18.617 0.086 -25.175 1.00 92.50 171 ARG A N 1
ATOM 1309 C CA . ARG A 1 171 ? 19.908 -0.508 -24.799 1.00 92.50 171 ARG A CA 1
ATOM 1310 C C . ARG A 1 171 ? 21.087 0.378 -25.193 1.00 92.50 171 ARG A C 1
ATOM 1312 O O . ARG A 1 171 ? 22.087 0.402 -24.479 1.00 92.50 171 ARG A O 1
ATOM 1319 N N . GLU A 1 172 ? 21.007 1.089 -26.316 1.00 92.44 172 GLU A N 1
ATOM 1320 C CA . GLU A 1 172 ? 22.050 2.052 -26.676 1.00 92.44 172 GLU A CA 1
ATOM 1321 C C . GLU A 1 172 ? 22.040 3.275 -25.758 1.00 92.44 172 GLU A C 1
ATOM 1323 O O . GLU A 1 172 ? 23.110 3.736 -25.361 1.00 92.44 172 GLU A O 1
ATOM 1328 N N . ALA A 1 173 ? 20.862 3.739 -25.336 1.00 92.69 173 ALA A N 1
ATOM 1329 C CA . ALA A 1 173 ? 20.747 4.773 -24.314 1.00 92.69 173 ALA A CA 1
ATOM 1330 C C . ALA A 1 173 ? 21.414 4.334 -22.998 1.00 92.69 173 ALA A C 1
ATOM 1332 O O . ALA A 1 173 ? 22.205 5.094 -22.442 1.00 92.69 173 ALA A O 1
ATOM 1333 N N . GLY A 1 174 ? 21.199 3.091 -22.552 1.00 91.19 174 GLY A N 1
ATOM 1334 C CA . GLY A 1 174 ? 21.866 2.536 -21.368 1.00 91.19 174 GLY A CA 1
ATOM 1335 C C . GLY A 1 174 ? 23.396 2.526 -21.489 1.00 91.19 174 GLY A C 1
ATOM 1336 O O . GLY A 1 174 ? 24.107 2.936 -20.574 1.00 91.19 174 GLY A O 1
ATOM 1337 N N . ARG A 1 175 ? 23.938 2.162 -22.660 1.00 91.94 175 ARG A N 1
ATOM 1338 C CA . ARG A 1 175 ? 25.392 2.247 -22.909 1.00 91.94 175 ARG A CA 1
ATOM 1339 C C . ARG A 1 175 ? 25.897 3.684 -22.962 1.00 91.94 175 ARG A C 1
ATOM 1341 O O . ARG A 1 175 ? 27.017 3.959 -22.536 1.00 91.94 175 ARG A O 1
ATOM 1348 N N . LEU A 1 176 ? 25.110 4.603 -23.517 1.00 91.50 176 LEU A N 1
ATOM 1349 C CA . LEU A 1 176 ? 25.448 6.021 -23.532 1.00 91.50 176 LEU A CA 1
ATOM 1350 C C . LEU A 1 176 ? 25.508 6.583 -22.110 1.00 91.50 176 LEU A C 1
ATOM 1352 O O . LEU A 1 176 ? 26.447 7.310 -21.794 1.00 91.50 176 LEU A O 1
ATOM 1356 N N . GLN A 1 177 ? 24.564 6.191 -21.255 1.00 89.50 177 GLN A N 1
ATOM 1357 C CA . GLN A 1 177 ? 24.567 6.520 -19.836 1.00 89.50 177 GLN A CA 1
ATOM 1358 C C . GLN A 1 177 ? 25.869 6.074 -19.168 1.00 89.50 177 GLN A C 1
ATOM 1360 O O . GLN A 1 177 ? 26.497 6.897 -18.506 1.00 89.50 177 GLN A O 1
ATOM 1365 N N . GLU A 1 178 ? 26.323 4.831 -19.372 1.00 89.12 178 GLU A N 1
ATOM 1366 C CA . GLU A 1 178 ? 27.590 4.352 -18.787 1.00 89.12 178 GLU A CA 1
ATOM 1367 C C . GLU A 1 178 ? 28.784 5.209 -19.225 1.00 89.12 178 GLU A C 1
ATOM 1369 O O . GLU A 1 178 ? 29.635 5.568 -18.411 1.00 89.12 178 GLU A O 1
ATOM 1374 N N . ARG A 1 179 ? 28.828 5.591 -20.509 1.00 91.94 179 ARG A N 1
ATOM 1375 C CA . ARG A 1 179 ? 29.893 6.448 -21.056 1.00 91.94 179 ARG A CA 1
ATOM 1376 C C . ARG A 1 179 ? 29.863 7.862 -20.482 1.00 91.94 179 ARG A C 1
ATOM 1378 O O . ARG A 1 179 ? 30.921 8.448 -20.277 1.00 91.94 179 ARG A O 1
ATOM 1385 N N . MET A 1 180 ? 28.673 8.420 -20.270 1.00 88.00 180 MET A N 1
ATOM 1386 C CA . MET A 1 180 ? 28.502 9.797 -19.803 1.00 88.00 180 MET A CA 1
ATOM 1387 C C . MET A 1 180 ? 28.734 9.945 -18.301 1.00 88.00 180 MET A C 1
ATOM 1389 O O . MET A 1 180 ? 29.316 10.939 -17.875 1.00 88.00 180 MET A O 1
ATOM 1393 N N . THR A 1 181 ? 28.275 8.983 -17.499 1.00 82.62 181 THR A N 1
ATOM 1394 C CA . THR A 1 181 ? 28.342 9.077 -16.034 1.00 82.62 181 THR A CA 1
ATOM 1395 C C . THR A 1 181 ? 29.559 8.367 -15.448 1.00 82.62 181 THR A C 1
ATOM 1397 O O . THR A 1 181 ? 29.917 8.626 -14.303 1.00 82.62 181 THR A O 1
ATOM 1400 N N . GLY A 1 182 ? 30.182 7.449 -16.196 1.00 83.69 182 GLY A N 1
ATOM 1401 C CA . GLY A 1 182 ? 31.211 6.545 -15.676 1.00 83.69 182 GLY A CA 1
ATOM 1402 C C . GLY A 1 182 ? 30.668 5.494 -14.699 1.00 83.69 182 GLY A C 1
ATOM 1403 O O . GLY A 1 182 ? 31.447 4.726 -14.137 1.00 83.69 182 GLY A O 1
ATOM 1404 N N . VAL A 1 183 ? 29.348 5.449 -14.486 1.00 81.38 183 VAL A N 1
ATOM 1405 C CA . VAL A 1 183 ? 28.676 4.487 -13.608 1.00 81.38 183 VAL A CA 1
ATOM 1406 C C . VAL A 1 183 ? 28.218 3.303 -14.445 1.00 81.38 183 VAL A C 1
ATOM 1408 O O . VAL A 1 183 ? 27.471 3.476 -15.407 1.00 81.38 183 VAL A O 1
ATOM 1411 N N . SER A 1 184 ? 28.648 2.098 -14.069 1.00 83.38 184 SER A N 1
ATOM 1412 C CA . SER A 1 184 ? 28.183 0.869 -14.713 1.00 83.38 184 SER A CA 1
ATOM 1413 C C . SER A 1 184 ? 26.686 0.679 -14.498 1.00 83.38 184 SER A C 1
ATOM 1415 O O . SER A 1 184 ? 26.188 0.785 -13.378 1.00 83.38 184 SER A O 1
ATOM 1417 N N . SER A 1 185 ? 25.983 0.355 -15.574 1.00 85.31 185 SER A N 1
ATOM 1418 C CA . SER A 1 185 ? 24.549 0.132 -15.559 1.00 85.31 185 SER A CA 1
ATOM 1419 C C . SER A 1 185 ? 24.221 -1.193 -14.875 1.00 85.31 185 SER A C 1
ATOM 1421 O O . SER A 1 185 ? 24.904 -2.222 -15.033 1.00 85.31 185 SER A O 1
ATOM 1423 N N . ARG A 1 186 ? 23.135 -1.185 -14.102 1.00 84.00 186 ARG A N 1
ATOM 1424 C CA . ARG A 1 186 ? 22.611 -2.392 -13.456 1.00 84.00 186 ARG A CA 1
ATOM 1425 C C . ARG A 1 186 ? 21.751 -3.231 -14.383 1.00 84.00 186 ARG A C 1
ATOM 1427 O O . ARG A 1 186 ? 21.629 -4.428 -14.132 1.00 84.00 186 ARG A O 1
ATOM 1434 N N . ALA A 1 187 ? 21.288 -2.646 -15.486 1.00 88.50 187 ALA A N 1
ATOM 1435 C CA . ALA A 1 187 ? 20.527 -3.329 -16.515 1.00 88.50 187 ALA A CA 1
ATOM 1436 C C . ALA A 1 187 ? 21.272 -4.577 -17.017 1.00 88.50 187 ALA A C 1
ATOM 1438 O O . ALA A 1 187 ? 22.285 -4.509 -17.726 1.00 88.50 187 ALA A O 1
ATOM 1439 N N . ARG A 1 188 ? 20.774 -5.756 -16.649 1.00 88.88 188 ARG A N 1
ATOM 1440 C CA . ARG A 1 188 ? 21.346 -7.049 -17.033 1.00 88.88 188 ARG A CA 1
ATOM 1441 C C . ARG A 1 188 ? 21.240 -7.251 -18.536 1.00 88.88 188 ARG A C 1
ATOM 1443 O O . ARG A 1 188 ? 22.187 -7.761 -19.136 1.00 88.88 188 ARG A O 1
ATOM 1450 N N . VAL A 1 189 ? 20.174 -6.753 -19.159 1.00 90.38 189 VAL A N 1
ATOM 1451 C CA . VAL A 1 189 ? 19.935 -6.814 -20.606 1.00 90.38 189 VAL A CA 1
ATOM 1452 C C . VAL A 1 189 ? 21.056 -6.193 -21.452 1.00 90.38 189 VAL A C 1
ATOM 1454 O O . VAL A 1 189 ? 21.274 -6.590 -22.607 1.00 90.38 189 VAL A O 1
ATOM 1457 N N . LEU A 1 190 ? 21.829 -5.247 -20.909 1.00 88.81 190 LEU A N 1
ATOM 1458 C CA . LEU A 1 190 ? 22.985 -4.695 -21.621 1.00 88.81 190 LEU A CA 1
ATOM 1459 C C . LEU A 1 190 ? 24.084 -5.744 -21.818 1.00 88.81 190 LEU A C 1
ATOM 1461 O O . LEU A 1 190 ? 24.707 -5.769 -22.883 1.00 88.81 190 LEU A O 1
ATOM 1465 N N . ARG A 1 191 ? 24.247 -6.643 -20.840 1.00 88.00 191 ARG A N 1
ATOM 1466 C CA . ARG A 1 191 ? 25.225 -7.740 -20.825 1.00 88.00 191 ARG A CA 1
ATOM 1467 C C . ARG A 1 191 ? 24.673 -9.032 -21.427 1.00 88.00 191 ARG A C 1
ATOM 1469 O O . ARG A 1 191 ? 25.404 -9.744 -22.104 1.00 88.00 191 ARG A O 1
ATOM 1476 N N . THR A 1 192 ? 23.396 -9.337 -21.199 1.00 89.38 192 THR A N 1
ATOM 1477 C CA . THR A 1 192 ? 22.790 -10.622 -21.591 1.00 89.38 192 THR A CA 1
ATOM 1478 C C . THR A 1 192 ? 22.063 -10.581 -22.930 1.00 89.38 192 THR A C 1
ATOM 1480 O O . THR A 1 192 ? 21.781 -11.629 -23.502 1.00 89.38 192 THR A O 1
ATOM 1483 N N . GLY A 1 193 ? 21.731 -9.389 -23.434 1.00 87.19 193 GLY A N 1
ATOM 1484 C CA . GLY A 1 193 ? 20.774 -9.246 -24.530 1.00 87.19 193 GLY A CA 1
ATOM 1485 C C . GLY A 1 193 ? 19.320 -9.357 -24.062 1.00 87.19 193 GLY A C 1
ATOM 1486 O O . GLY A 1 193 ? 19.042 -9.817 -22.955 1.00 87.19 193 GLY A O 1
ATOM 1487 N N . SER A 1 194 ? 18.392 -8.909 -24.915 1.00 84.56 194 SER A N 1
ATOM 1488 C CA . SER A 1 194 ? 16.948 -8.889 -24.626 1.00 84.56 194 SER A CA 1
ATOM 1489 C C . SER A 1 194 ? 16.292 -10.256 -24.741 1.00 84.56 194 SER A C 1
ATOM 1491 O O . SER A 1 194 ? 15.308 -10.517 -24.057 1.00 84.56 194 SER A O 1
ATOM 1493 N N . GLY A 1 195 ? 16.800 -11.141 -25.603 1.00 82.06 195 GLY A N 1
ATOM 1494 C CA . GLY A 1 195 ? 16.163 -12.429 -25.907 1.00 82.06 195 GLY A CA 1
ATOM 1495 C C . GLY A 1 195 ? 14.725 -12.313 -26.435 1.00 82.06 195 GLY A C 1
ATOM 1496 O O . GLY A 1 195 ? 14.040 -13.323 -26.525 1.00 82.06 195 GLY A O 1
ATOM 1497 N N . LEU A 1 196 ? 14.269 -11.098 -26.753 1.00 81.38 196 LEU A N 1
ATOM 1498 C CA . LEU A 1 196 ? 13.053 -10.850 -27.514 1.00 81.38 196 LEU A CA 1
ATOM 1499 C C . LEU A 1 196 ? 13.357 -11.175 -28.980 1.00 81.38 196 LEU A C 1
ATOM 1501 O O . LEU A 1 196 ? 14.453 -10.871 -29.464 1.00 81.38 196 LEU A O 1
ATOM 1505 N N . GLY A 1 197 ? 12.415 -11.827 -29.664 1.00 68.19 197 GLY A N 1
ATOM 1506 C CA . GLY A 1 197 ? 12.510 -12.053 -31.106 1.00 68.19 197 GLY A CA 1
ATOM 1507 C C . GLY A 1 197 ? 12.572 -10.727 -31.868 1.00 68.19 197 GLY A C 1
ATOM 1508 O O . GLY A 1 197 ? 12.245 -9.674 -31.320 1.00 68.19 197 GLY A O 1
ATOM 1509 N N . ALA A 1 198 ? 13.009 -10.761 -33.130 1.00 55.97 198 ALA A N 1
ATOM 1510 C CA . ALA A 1 198 ? 12.878 -9.586 -33.98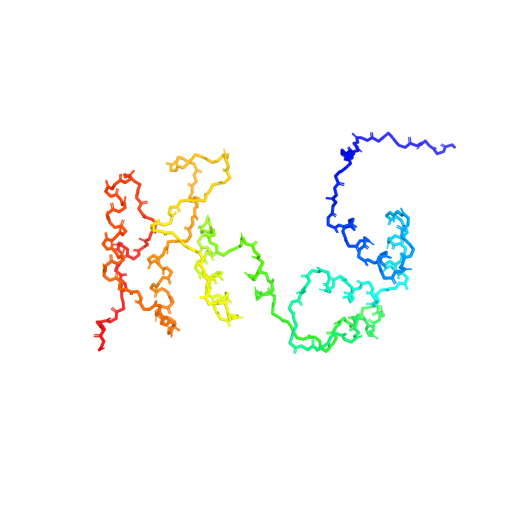8 1.00 55.97 198 ALA A CA 1
ATOM 1511 C C . ALA A 1 198 ? 11.395 -9.167 -34.044 1.00 55.97 198 ALA A C 1
ATOM 1513 O O . ALA A 1 198 ? 10.542 -10.060 -34.084 1.00 55.97 198 ALA A O 1
ATOM 1514 N N . PRO A 1 199 ? 11.080 -7.858 -34.027 1.00 53.66 199 PRO A N 1
ATOM 1515 C CA . PRO A 1 199 ? 9.705 -7.407 -34.192 1.00 53.66 199 PRO A CA 1
ATOM 1516 C C . PRO A 1 199 ? 9.160 -7.977 -35.507 1.00 53.66 199 PRO A C 1
ATOM 1518 O O . PRO A 1 199 ? 9.822 -7.876 -36.544 1.00 53.66 199 PRO A O 1
ATOM 1521 N N . THR A 1 200 ? 8.014 -8.653 -35.428 1.00 44.78 200 THR A N 1
ATOM 1522 C CA . THR A 1 200 ? 7.264 -9.145 -36.594 1.00 44.78 200 THR A CA 1
ATOM 1523 C C . THR A 1 200 ? 6.627 -8.003 -37.356 1.00 44.78 200 THR A C 1
ATOM 1525 O O . THR A 1 200 ? 6.070 -7.116 -36.671 1.00 44.78 200 THR A O 1
#

Secondary structure (DSSP, 8-state):
--PPPP----PPTTPPPHHHHHHHHHHHTT---SSHHHHHHHHHHTHHHHHHHHHHHTT---SS----SEEE--SSS-EE-TT----HHHHHHTSTT-SSB-TTS-HHHHHHHHHHTT------BGGG-----TTS-TTTS----BPBHHHHHHHHHHTT------HHHHHHHHHHHHHHH-PPP--HHHHH---PPPP-

Foldseek 3Di:
DDDDDDDPDDDDPPDADLVNVLVVVVVVVPQDDPDPVSVVVCCVVVVFVNVLSVCVSLVFDWPDDRDTQWDAPDPPPTDGPVVTDHDPLCRVLPDPPPQWKCQPPCNLVSVVVPVVSPDPDGDFDALFPAADDPPDDPPPHGDIGTHHPLQNCLSCVVVVNDPVDDSVVSLVVSVVCCVVVVDHGPRCCNVVPSPDDDDD

Sequence (200 aa):
MTQTPDVLWRPRPGTTSELTRFADRLRGRGVDLPDYEALRTWSVENLDEFWLEAWRHFDLLTSTELHRALVEDTMPGAIWFPEVATNYAAAVLRLPGRTDDDTRGTGPLNTWAAVESGTSMVDASLGGLGGEPSAVEQNRSGETGNVATEDLVVALERAGVATEIDVPALREAGRLQERMTGVSSRARVLRTGSGLGAPT

Radius of gyration: 24.21 Å; chains: 1; bounding box: 52×39×84 Å

pLDDT: mean 83.25, std 13.36, range [44.78, 97.88]